Protein AF-A0A897NCE4-F1 (afdb_monomer)

Mean predicted aligned error: 15.02 Å

Nearest PDB structures (foldseek):
  3eco-assembly1_A  TM=6.404E-01  e=1.907E-02  Staphylococcus aureus subsp. aureus Mu50
  7oni-assembly1_C  TM=3.585E-01  e=4.749E-03  Homo sapiens
  1u6g-assembly1_A  TM=3.717E-01  e=2.699E-02  Homo sapiens
  7z8v-assembly1_C  TM=4.021E-01  e=4.545E-02  Homo sapiens
  3rtr-assembly3_C  TM=4.051E-01  e=8.112E-02  Homo sapiens

Organism: NCBI:txid2841257

InterPro domains:
  IPR036388 Winged helix-like DNA-binding domain superfamily [G3DSA:1.10.10.10] (18-75)
  IPR036390 Winged helix DNA-binding domain superfamily [SSF46785] (32-80)

Secondary structure (DSSP, 8-state):
---TTTTTGGG-TT---HHHHHHHHHS-S-TTSPBPHHHHHHHHT--HHHHHHHHHHHHHTTS-EEEEETTTEEEEEPPP---SS--S----HHHHHHHS--S--THHHHHHHHHHHHHHHHHHHSSEEEHHHIIIIITTT--TT-SSHHHHHHHHHHHHHTSTTEEPPPTT--EEEE---

Foldseek 3Di:
DPPPVVVVVPPPPPQDDLVQLVVLLVVDPPQVDWDWLVSSCVRVVDDSVNSVVSQVVCVVVVQWDKDDDPDPTITIHGDPPPPPPPDPDDPDLLRVLVVFDFDDDDPLSVLLSVLLNQLLVVCVVVQKDFLVRSLVPRCVVRVSPDPDSVVSCVRNVVVNCPDPQWDDDDPPDGIIGRNRD

pLDDT: mean 81.72, std 15.84, range [38.88, 96.56]

Solvent-accessible surface area (backbone atoms only — not comparable to full-atom values): 10815 Å² total; per-residue (Å²): 137,78,70,75,65,72,73,59,63,80,81,45,94,84,57,88,54,64,64,65,64,50,44,64,56,69,77,41,89,63,54,86,62,64,41,38,46,62,60,46,18,68,74,67,75,46,53,62,68,56,34,46,52,48,54,48,52,36,34,75,71,64,61,29,43,75,49,78,48,79,95,88,43,50,37,37,34,62,64,74,80,74,62,81,84,72,64,85,86,62,73,54,64,73,60,49,46,72,72,47,90,57,78,69,65,70,71,54,30,53,39,38,38,51,30,48,47,49,48,52,51,51,31,67,79,34,43,70,36,37,66,68,49,48,53,66,70,37,33,80,82,38,42,46,90,42,95,40,67,67,63,38,45,70,59,39,52,65,52,51,50,71,39,89,47,42,42,66,46,59,103,85,56,59,48,34,35,40,70,73,122

Structure (mmCIF, N/CA/C/O backbone):
data_AF-A0A897NCE4-F1
#
_entry.id   AF-A0A897NCE4-F1
#
loop_
_atom_site.group_PDB
_atom_site.id
_atom_site.type_symbol
_atom_site.label_atom_id
_atom_site.label_alt_id
_atom_site.label_comp_id
_atom_site.label_asym_id
_atom_site.label_entity_id
_atom_site.label_seq_id
_atom_site.pdbx_PDB_ins_code
_atom_site.Cartn_x
_atom_site.Cartn_y
_atom_site.Cartn_z
_atom_site.occupancy
_atom_site.B_iso_or_equiv
_atom_site.auth_seq_id
_atom_site.auth_comp_id
_atom_site.auth_asym_id
_atom_site.auth_atom_id
_atom_site.pdbx_PDB_model_num
ATOM 1 N N . MET A 1 1 ? 20.271 1.985 43.228 1.00 38.88 1 MET A N 1
ATOM 2 C CA . MET A 1 1 ? 19.495 2.648 42.165 1.00 38.88 1 MET A CA 1
ATOM 3 C C . MET A 1 1 ? 18.322 1.736 41.838 1.00 38.88 1 MET A C 1
ATOM 5 O O . MET A 1 1 ? 18.473 0.844 41.019 1.00 38.88 1 MET A O 1
ATOM 9 N N . ALA A 1 2 ? 17.225 1.840 42.590 1.00 39.62 2 ALA A N 1
ATOM 10 C CA . ALA A 1 2 ? 15.994 1.122 42.257 1.00 39.62 2 ALA A CA 1
ATOM 11 C C . ALA A 1 2 ? 15.336 1.833 41.061 1.00 39.62 2 ALA A C 1
ATOM 13 O O . ALA A 1 2 ? 15.444 3.063 40.993 1.00 39.62 2 ALA A O 1
ATOM 14 N N . PRO A 1 3 ? 14.720 1.108 40.112 1.00 49.00 3 PRO A N 1
ATOM 15 C CA . PRO A 1 3 ? 14.096 1.732 38.961 1.00 49.00 3 PRO A CA 1
ATOM 16 C C . PRO A 1 3 ? 12.963 2.644 39.431 1.00 49.00 3 PRO A C 1
ATOM 18 O O . PRO A 1 3 ? 12.132 2.277 40.256 1.00 49.00 3 PRO A O 1
ATOM 21 N N . GLU A 1 4 ? 12.932 3.845 38.869 1.00 44.31 4 GLU A N 1
ATOM 22 C CA . GLU A 1 4 ? 11.986 4.930 39.155 1.00 44.31 4 GLU A CA 1
ATOM 23 C C . GLU A 1 4 ? 10.506 4.547 38.927 1.00 44.31 4 GLU A C 1
ATOM 25 O O . GLU A 1 4 ? 9.605 5.294 39.302 1.00 44.31 4 GLU A O 1
ATOM 30 N N . ARG A 1 5 ? 10.252 3.351 38.372 1.00 49.22 5 ARG A N 1
ATOM 31 C CA . ARG A 1 5 ? 8.917 2.789 38.127 1.00 49.22 5 ARG A CA 1
ATOM 32 C C . ARG A 1 5 ? 8.152 2.513 39.427 1.00 49.22 5 ARG A C 1
ATOM 34 O O . ARG A 1 5 ? 6.998 2.906 39.540 1.00 49.22 5 ARG A O 1
ATOM 41 N N . GLU A 1 6 ? 8.833 2.003 40.452 1.00 44.66 6 GLU A N 1
ATOM 42 C CA . GLU A 1 6 ? 8.192 1.571 41.706 1.00 44.66 6 GLU A CA 1
ATOM 43 C C . GLU A 1 6 ? 7.736 2.755 42.590 1.00 44.66 6 GLU A C 1
ATOM 45 O O . GLU A 1 6 ? 6.905 2.615 43.486 1.00 44.66 6 GLU A O 1
ATOM 50 N N . ARG A 1 7 ? 8.242 3.970 42.323 1.00 43.19 7 ARG A N 1
ATOM 51 C CA . ARG A 1 7 ? 7.838 5.200 43.031 1.00 43.19 7 ARG A CA 1
ATOM 52 C C . ARG A 1 7 ? 6.608 5.887 42.440 1.00 43.19 7 ARG A C 1
ATOM 54 O O . ARG A 1 7 ? 5.999 6.699 43.135 1.00 43.19 7 ARG A O 1
ATOM 61 N N . LEU A 1 8 ? 6.230 5.562 41.204 1.00 46.34 8 LEU A N 1
ATOM 62 C CA . LEU A 1 8 ? 5.014 6.077 40.565 1.00 46.34 8 LEU A CA 1
ATOM 63 C C . LEU A 1 8 ? 3.782 5.206 40.883 1.00 46.34 8 LEU A C 1
ATOM 65 O O . LEU A 1 8 ? 2.668 5.721 40.908 1.00 46.34 8 LEU A O 1
ATOM 69 N N . GLU A 1 9 ? 3.979 3.933 41.242 1.00 44.16 9 GLU A N 1
ATOM 70 C CA . GLU A 1 9 ? 2.906 2.960 41.528 1.00 44.16 9 GLU A CA 1
ATOM 71 C C . GLU A 1 9 ? 2.101 3.241 42.815 1.00 44.16 9 GLU A C 1
ATOM 73 O O . GLU A 1 9 ? 0.986 2.749 42.987 1.00 44.16 9 GLU A O 1
ATOM 78 N N . ALA A 1 10 ? 2.612 4.066 43.735 1.00 41.53 10 ALA A N 1
ATOM 79 C CA . ALA A 1 10 ? 1.954 4.298 45.025 1.00 41.53 10 ALA A CA 1
ATOM 80 C C . ALA A 1 10 ? 0.835 5.366 45.000 1.00 41.53 10 ALA A C 1
ATOM 82 O O . ALA A 1 10 ? 0.092 5.483 45.974 1.00 41.53 10 ALA A O 1
ATOM 83 N N . THR A 1 11 ? 0.691 6.145 43.919 1.00 41.78 11 THR A N 1
ATOM 84 C CA . THR A 1 11 ? -0.293 7.251 43.803 1.00 41.78 11 THR A CA 1
ATOM 85 C C . THR A 1 11 ? -1.462 6.951 42.850 1.00 41.78 11 THR A C 1
ATOM 87 O O . THR A 1 11 ? -2.349 7.783 42.692 1.00 41.78 11 THR A O 1
ATOM 90 N N . ASP A 1 12 ? -1.537 5.751 42.268 1.00 48.97 12 ASP A N 1
ATOM 91 C CA . ASP A 1 12 ? -2.420 5.495 41.119 1.00 48.97 12 ASP A CA 1
ATOM 92 C C . ASP A 1 12 ? -3.447 4.365 41.315 1.00 48.97 12 ASP A C 1
ATOM 94 O O . ASP A 1 12 ? -4.011 3.854 40.360 1.00 48.97 12 ASP A O 1
ATOM 98 N N . ARG A 1 13 ? -3.801 3.988 42.552 1.00 48.94 13 ARG A N 1
ATOM 99 C CA . ARG A 1 13 ? -4.840 2.952 42.802 1.00 48.94 13 ARG A CA 1
ATOM 100 C C . ARG A 1 13 ? -6.278 3.360 42.413 1.00 48.94 13 ARG A C 1
ATOM 102 O O . ARG A 1 13 ? -7.232 2.721 42.844 1.00 48.94 13 ARG A O 1
ATOM 109 N N . GLY A 1 14 ? -6.459 4.435 41.644 1.00 56.41 14 GLY A N 1
ATOM 110 C CA . GLY A 1 14 ? -7.774 4.959 41.255 1.00 56.41 14 GLY A CA 1
ATOM 111 C C . GLY A 1 14 ? -7.884 5.510 39.832 1.00 56.41 14 GLY A C 1
ATOM 112 O O . GLY A 1 14 ? -8.987 5.870 39.419 1.00 56.41 14 GLY A O 1
ATOM 113 N N . ARG A 1 15 ? -6.795 5.586 39.060 1.00 74.00 15 ARG A N 1
ATOM 114 C CA . ARG A 1 15 ? -6.821 6.071 37.677 1.00 74.00 15 ARG A CA 1
ATOM 115 C C . ARG A 1 15 ? -6.165 5.018 36.801 1.00 74.00 15 ARG A C 1
ATOM 117 O O . ARG A 1 15 ? -4.964 4.972 36.696 1.00 74.00 15 ARG A O 1
ATOM 124 N N . ILE A 1 16 ? -6.975 4.214 36.128 1.00 84.31 16 ILE A N 1
ATOM 125 C CA . ILE A 1 16 ? -6.470 3.263 35.134 1.00 84.31 16 ILE A CA 1
ATOM 126 C C . ILE A 1 16 ? -5.682 4.037 34.058 1.00 84.31 16 ILE A C 1
ATOM 128 O O . ILE A 1 16 ? -6.271 4.921 33.405 1.00 84.31 16 ILE A O 1
ATOM 132 N N . PRO A 1 17 ? -4.375 3.771 33.884 1.00 88.81 17 PRO A N 1
ATOM 133 C CA . PRO A 1 17 ? -3.572 4.398 32.848 1.00 88.81 17 PRO A CA 1
ATOM 134 C C . PRO A 1 17 ? -3.964 3.859 31.465 1.00 88.81 17 PRO A C 1
ATOM 136 O O . PRO A 1 17 ? -4.582 2.807 31.318 1.00 88.81 17 PRO A O 1
ATOM 139 N N . LEU A 1 18 ? -3.623 4.609 30.414 1.00 91.31 18 LEU A N 1
ATOM 140 C CA . LEU A 1 18 ? -3.904 4.183 29.036 1.00 91.31 18 LEU A CA 1
ATOM 141 C C . LEU A 1 18 ? -3.104 2.942 28.636 1.00 91.31 18 LEU A C 1
ATOM 143 O O . LEU A 1 18 ? -3.591 2.153 27.833 1.00 91.31 18 LEU A O 1
ATOM 147 N N . SER A 1 19 ? -1.907 2.784 29.206 1.00 89.06 19 SER A N 1
ATOM 148 C CA . SER A 1 19 ? -1.039 1.629 28.985 1.00 89.06 19 SER A CA 1
ATOM 149 C C . SER A 1 19 ? -1.722 0.325 29.365 1.00 89.06 19 SER A C 1
ATOM 151 O O . SER A 1 19 ? -1.651 -0.613 28.590 1.00 89.06 19 SER A O 1
ATOM 153 N N . ASP A 1 20 ? -2.457 0.285 30.478 1.00 93.19 20 ASP A N 1
ATOM 154 C CA . ASP A 1 20 ? -3.142 -0.936 30.923 1.00 93.19 20 ASP A CA 1
ATOM 155 C C . ASP A 1 20 ? -4.239 -1.345 29.936 1.00 93.19 20 ASP A C 1
ATOM 157 O O . ASP A 1 20 ? -4.435 -2.522 29.659 1.00 93.19 20 ASP A O 1
ATOM 161 N N . VAL A 1 21 ? -4.937 -0.366 29.351 1.00 93.75 21 VAL A N 1
ATOM 162 C CA . VAL A 1 21 ? -5.939 -0.627 28.307 1.00 93.75 21 VAL A CA 1
ATOM 163 C C . VAL A 1 21 ? -5.275 -1.066 27.003 1.00 93.75 21 VAL A C 1
ATOM 165 O O . VAL A 1 21 ? -5.803 -1.944 26.325 1.00 93.75 21 VAL A O 1
ATOM 168 N N . LEU A 1 22 ? -4.140 -0.465 26.638 1.00 92.06 22 LEU A N 1
ATOM 169 C CA . LEU A 1 22 ? -3.390 -0.829 25.436 1.00 92.06 22 LEU A CA 1
ATOM 170 C C . LEU A 1 22 ? -2.802 -2.242 25.543 1.00 92.06 22 LEU A C 1
ATOM 172 O O . LEU A 1 22 ? -2.883 -3.008 24.587 1.00 92.06 22 LEU A O 1
ATOM 176 N N . GLU A 1 23 ? -2.307 -2.612 26.720 1.00 92.75 23 GLU A N 1
ATOM 177 C CA . GLU A 1 23 ? -1.701 -3.911 27.001 1.00 92.75 23 GLU A CA 1
ATOM 178 C C . GLU A 1 23 ? -2.678 -5.074 26.728 1.00 92.75 23 GLU A C 1
ATOM 180 O O . GLU A 1 23 ? -2.269 -6.119 26.222 1.00 92.75 23 GLU A O 1
ATOM 185 N N . VAL A 1 24 ? -3.990 -4.865 26.919 1.00 93.31 24 VAL A N 1
ATOM 186 C CA . VAL A 1 24 ? -5.039 -5.837 26.539 1.00 93.31 24 VAL A CA 1
ATOM 187 C C . VAL A 1 24 ? -5.019 -6.156 25.040 1.00 93.31 24 VAL A C 1
ATOM 189 O O . VAL A 1 24 ? -5.298 -7.286 24.639 1.00 93.31 24 VAL A O 1
ATOM 192 N N . PHE A 1 25 ? -4.701 -5.183 24.184 1.00 92.56 25 PHE A N 1
ATOM 193 C CA . PHE A 1 25 ? -4.565 -5.418 22.746 1.00 92.56 25 PHE A CA 1
ATOM 194 C C . PHE A 1 25 ? -3.242 -6.119 22.407 1.00 92.56 25 PHE A C 1
ATOM 196 O O . PHE A 1 25 ? -3.214 -6.938 21.490 1.00 92.56 25 PHE A O 1
ATOM 203 N N . GLU A 1 26 ? -2.164 -5.823 23.136 1.00 88.06 26 GLU A N 1
ATOM 204 C CA . GLU A 1 26 ? -0.809 -6.313 22.846 1.00 88.06 26 GLU A CA 1
ATOM 205 C C . GLU A 1 26 ? -0.554 -7.751 23.319 1.00 88.06 26 GLU A C 1
ATOM 207 O O . GLU A 1 26 ? 0.136 -8.510 22.626 1.00 88.06 26 GLU A O 1
ATOM 212 N N . GLN A 1 27 ? -1.123 -8.134 24.468 1.00 87.69 27 GLN A N 1
ATOM 213 C CA . GLN A 1 27 ? -0.969 -9.465 25.074 1.00 87.69 27 GLN A CA 1
ATOM 214 C C . GLN A 1 27 ? -1.798 -10.555 24.386 1.00 87.69 27 GLN A C 1
ATOM 216 O O . GLN A 1 27 ? -1.614 -11.741 24.655 1.00 87.69 27 GLN A O 1
ATOM 221 N N . ARG A 1 28 ? -2.711 -10.173 23.492 1.00 85.31 28 ARG A N 1
ATOM 222 C CA . ARG A 1 28 ? -3.572 -11.110 22.772 1.00 85.31 28 ARG A CA 1
ATOM 223 C C . ARG A 1 28 ? -2.867 -11.727 21.568 1.00 85.31 28 ARG A C 1
ATOM 225 O O . ARG A 1 28 ? -2.233 -11.034 20.774 1.00 85.31 28 ARG A O 1
ATOM 232 N N . GLU A 1 29 ? -3.059 -13.032 21.388 1.00 81.12 29 GLU A N 1
ATOM 233 C CA . GLU A 1 29 ? -2.603 -13.762 20.197 1.00 81.12 29 GLU A CA 1
ATOM 234 C C . GLU A 1 29 ? -3.433 -13.389 18.954 1.00 81.12 29 GLU A C 1
ATOM 236 O O . GLU A 1 29 ? -2.922 -13.333 17.838 1.00 81.12 29 GLU A O 1
ATOM 241 N N . ASP A 1 30 ? -4.710 -13.046 19.134 1.00 83.75 30 ASP A N 1
ATOM 242 C CA . ASP A 1 30 ? -5.654 -12.693 18.072 1.00 83.75 30 ASP A CA 1
ATOM 243 C C . ASP A 1 30 ? -5.698 -11.177 17.793 1.00 83.75 30 ASP A C 1
ATOM 245 O O . ASP A 1 30 ? -6.763 -10.554 17.766 1.00 83.75 30 ASP A O 1
ATOM 249 N N . ARG A 1 31 ? -4.528 -10.574 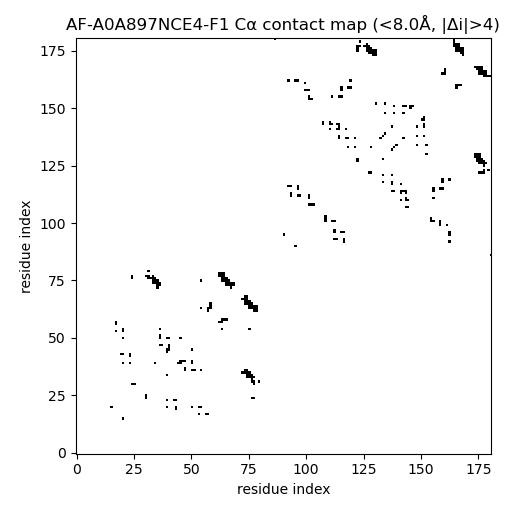17.542 1.00 77.69 31 ARG A N 1
ATOM 250 C CA . ARG A 1 31 ? -4.335 -9.115 17.366 1.00 77.69 31 ARG A CA 1
ATOM 251 C C . ARG A 1 31 ? -5.263 -8.458 16.338 1.00 77.69 31 ARG A C 1
ATOM 253 O O . ARG A 1 31 ? -5.631 -7.298 16.494 1.00 77.69 31 ARG A O 1
ATOM 260 N N . ALA A 1 32 ? -5.680 -9.199 15.311 1.00 80.75 32 ALA A N 1
ATOM 261 C CA . ALA A 1 32 ? -6.581 -8.705 14.269 1.00 80.75 32 ALA A CA 1
ATOM 262 C C . ALA A 1 32 ? -8.058 -8.619 14.703 1.00 80.75 32 ALA A C 1
ATOM 264 O O . ALA A 1 32 ? -8.864 -7.970 14.032 1.00 80.75 32 ALA A O 1
ATOM 265 N N . ARG A 1 33 ? -8.456 -9.270 15.806 1.00 88.31 33 ARG A N 1
ATOM 266 C CA . ARG A 1 33 ? -9.847 -9.223 16.268 1.00 88.31 33 ARG A CA 1
ATOM 267 C C . ARG A 1 33 ? -10.106 -7.904 17.010 1.00 88.31 33 ARG A C 1
ATOM 269 O O . ARG A 1 33 ? -9.450 -7.638 18.025 1.00 88.31 33 ARG A O 1
ATOM 276 N N . PRO A 1 34 ? -11.105 -7.120 16.566 1.00 93.12 34 PRO A N 1
ATOM 277 C CA . PRO A 1 34 ? -11.450 -5.862 17.202 1.00 93.12 34 PRO A CA 1
ATOM 278 C C . PRO A 1 34 ? -12.173 -6.106 18.536 1.00 93.12 34 PRO A C 1
ATOM 280 O O . PRO A 1 34 ? -12.959 -7.048 18.665 1.00 93.12 34 PRO A O 1
ATOM 283 N N . LEU A 1 35 ? -11.925 -5.237 19.513 1.00 94.94 35 LEU A N 1
ATOM 284 C CA . LEU A 1 35 ? -12.491 -5.298 20.859 1.00 94.94 35 LEU A CA 1
ATOM 285 C C . LEU A 1 35 ? -13.620 -4.294 21.051 1.00 94.94 35 LEU A C 1
ATOM 287 O O . LEU A 1 35 ? -13.700 -3.264 20.386 1.00 94.94 35 LEU A O 1
ATOM 291 N N . THR A 1 36 ? -14.497 -4.586 21.994 1.00 95.12 36 THR A N 1
ATOM 292 C CA . THR A 1 36 ? -15.559 -3.714 22.482 1.00 95.12 36 THR A CA 1
ATOM 293 C C . THR A 1 36 ? -15.187 -3.119 23.838 1.00 95.12 36 THR A C 1
ATOM 295 O O . THR A 1 36 ? -14.215 -3.514 24.474 1.00 95.12 36 THR A O 1
ATOM 298 N N . ALA A 1 37 ? -15.994 -2.169 24.314 1.00 93.88 37 ALA A N 1
ATOM 299 C CA . ALA A 1 37 ? -15.825 -1.645 25.664 1.00 93.88 37 ALA A CA 1
ATOM 300 C C . ALA A 1 37 ? -16.037 -2.725 26.743 1.00 93.88 37 ALA A C 1
ATOM 302 O O . ALA A 1 37 ? -15.412 -2.622 27.790 1.00 93.88 37 ALA A O 1
ATOM 303 N N . ASP A 1 38 ? -16.880 -3.737 26.498 1.00 93.56 38 ASP A N 1
ATOM 304 C CA . ASP A 1 38 ? -17.083 -4.847 27.441 1.00 93.56 38 ASP A CA 1
ATOM 305 C C . ASP A 1 38 ? -15.819 -5.699 27.584 1.00 93.56 38 ASP A C 1
ATOM 307 O O . ASP A 1 38 ? -15.427 -5.994 28.707 1.00 93.56 38 ASP A O 1
ATOM 311 N N . ASP A 1 39 ? -15.138 -6.000 26.472 1.00 94.19 39 ASP A N 1
ATOM 312 C CA . ASP A 1 39 ? -13.884 -6.767 26.502 1.00 94.19 39 ASP A CA 1
ATOM 313 C C . ASP A 1 39 ? -12.821 -6.060 27.371 1.00 94.19 39 ASP A C 1
ATOM 315 O O . ASP A 1 39 ? -12.100 -6.695 28.134 1.00 94.19 39 ASP A O 1
ATOM 319 N N . ILE A 1 40 ? -12.765 -4.722 27.316 1.00 94.81 40 ILE A N 1
ATOM 320 C CA . ILE A 1 40 ? -11.853 -3.920 28.151 1.00 94.81 40 ILE A CA 1
ATOM 321 C C . ILE A 1 40 ? -12.299 -3.862 29.612 1.00 94.81 40 ILE A C 1
ATOM 323 O O . ILE A 1 40 ? -11.461 -3.863 30.512 1.00 94.81 40 ILE A O 1
ATOM 327 N N . MET A 1 41 ? -13.606 -3.782 29.869 1.00 94.12 41 MET A N 1
ATOM 328 C CA . MET A 1 41 ? -14.125 -3.812 31.237 1.00 94.12 41 MET A CA 1
ATOM 329 C C . MET A 1 41 ? -13.756 -5.115 31.937 1.00 94.12 41 MET A C 1
ATOM 331 O O . MET A 1 41 ? -13.352 -5.067 33.092 1.00 94.12 41 MET A O 1
ATOM 335 N N . GLU A 1 42 ? -13.901 -6.243 31.240 1.00 92.31 42 GLU A N 1
ATOM 336 C CA . GLU A 1 42 ? -13.586 -7.570 31.767 1.00 92.31 42 GLU A CA 1
ATOM 337 C C . GLU A 1 42 ? -12.084 -7.729 32.022 1.00 92.31 42 GLU A C 1
ATOM 339 O O . GLU A 1 42 ? -11.693 -8.228 33.073 1.00 92.31 42 GLU A O 1
ATOM 344 N N . ALA A 1 43 ? -11.241 -7.248 31.104 1.00 91.56 43 ALA A N 1
ATOM 345 C CA . ALA A 1 43 ? -9.792 -7.391 31.218 1.00 91.56 43 ALA A CA 1
ATOM 346 C C . ALA A 1 43 ? -9.152 -6.470 32.274 1.00 91.56 43 ALA A C 1
ATOM 348 O O . ALA A 1 43 ? -8.228 -6.886 32.967 1.00 91.56 43 ALA A O 1
ATOM 349 N N . VAL A 1 44 ? -9.626 -5.225 32.399 1.00 91.31 44 VAL A N 1
ATOM 350 C CA . VAL A 1 44 ? -9.009 -4.184 33.255 1.00 91.31 44 VAL A CA 1
ATOM 351 C C . VAL A 1 44 ? -9.815 -3.935 34.543 1.00 91.31 44 VAL A C 1
ATOM 353 O O . VAL A 1 44 ? -9.504 -3.027 35.308 1.00 91.31 44 VAL A O 1
ATOM 356 N N . ASP A 1 45 ? -10.880 -4.710 34.776 1.00 89.88 45 ASP A N 1
ATOM 357 C CA . ASP A 1 45 ? -11.828 -4.574 35.896 1.00 89.88 45 ASP A CA 1
ATOM 358 C C . ASP A 1 45 ? -12.292 -3.122 36.115 1.00 89.88 45 ASP A C 1
ATOM 360 O O . ASP A 1 45 ? -12.121 -2.502 37.168 1.00 89.88 45 ASP A O 1
ATOM 364 N N . CYS A 1 46 ? -12.848 -2.523 35.057 1.00 90.69 46 CYS A N 1
ATOM 365 C CA . CYS A 1 46 ? -13.198 -1.107 35.056 1.00 90.69 46 CYS A CA 1
ATOM 366 C C . CYS A 1 46 ? -14.640 -0.817 34.649 1.00 90.69 46 CYS A C 1
ATOM 368 O O . CYS A 1 46 ? -15.340 -1.625 34.042 1.00 90.69 46 CYS A O 1
ATOM 370 N N . SER A 1 47 ? -15.111 0.393 34.970 1.00 90.88 47 SER A N 1
ATOM 371 C CA . SER A 1 47 ? -16.447 0.812 34.546 1.00 90.88 47 SER A CA 1
ATOM 372 C C . SER A 1 47 ? -16.511 1.000 33.028 1.00 90.88 47 SER A C 1
ATOM 374 O O . SER A 1 47 ? -15.573 1.505 32.408 1.00 90.88 47 SER A O 1
ATOM 376 N N . ARG A 1 48 ? -17.683 0.742 32.438 1.00 90.69 48 ARG A N 1
ATOM 377 C CA . ARG A 1 48 ? -17.948 0.984 31.009 1.00 90.69 48 ARG A CA 1
ATOM 378 C C . ARG A 1 48 ? -17.589 2.395 30.553 1.00 90.69 48 ARG A C 1
ATOM 380 O O . ARG A 1 48 ? -17.068 2.592 29.458 1.00 90.69 48 ARG A O 1
ATOM 387 N N . ARG A 1 49 ? -17.893 3.396 31.386 1.00 90.31 49 ARG A N 1
ATOM 388 C CA . ARG A 1 49 ? -17.597 4.803 31.091 1.00 90.31 49 ARG A CA 1
ATOM 389 C C . ARG A 1 49 ? -16.090 5.054 31.094 1.00 90.31 49 ARG A C 1
ATOM 391 O O . ARG A 1 49 ? -15.612 5.781 30.230 1.00 90.31 49 ARG A O 1
ATOM 398 N N . THR A 1 50 ? -15.357 4.436 32.019 1.00 91.75 50 THR A N 1
ATOM 399 C CA . THR A 1 50 ? -13.892 4.506 32.071 1.00 91.75 50 THR A CA 1
ATOM 400 C C . THR A 1 50 ? -13.273 3.857 30.836 1.00 91.75 50 THR A C 1
ATOM 402 O O . THR A 1 50 ? -12.503 4.525 30.152 1.00 91.75 50 THR A O 1
ATOM 405 N N . ALA A 1 51 ? -13.684 2.631 30.491 1.00 93.19 51 ALA A N 1
ATOM 406 C CA . ALA A 1 51 ? -13.232 1.930 29.287 1.00 93.19 51 ALA A CA 1
ATOM 407 C C . ALA A 1 51 ? -13.457 2.774 28.024 1.00 93.19 51 ALA A C 1
ATOM 409 O O . ALA A 1 51 ? -12.527 3.018 27.264 1.00 93.19 51 ALA A O 1
ATOM 410 N N . HIS A 1 52 ? -14.670 3.305 27.834 1.00 93.50 52 HIS A N 1
ATOM 411 C CA . HIS A 1 52 ? -14.977 4.170 26.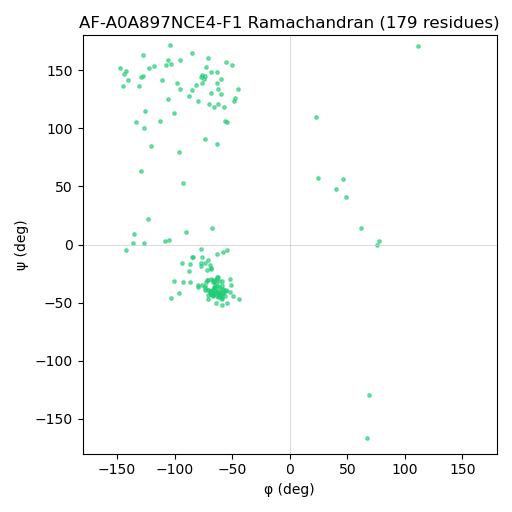693 1.00 93.50 52 HIS A CA 1
ATOM 412 C C . HIS A 1 52 ? -14.103 5.421 26.631 1.00 93.50 52 HIS A C 1
ATOM 414 O O . HIS A 1 52 ? -13.637 5.775 25.550 1.00 93.50 52 HIS A O 1
ATOM 420 N N . ASN A 1 53 ? -13.912 6.107 27.760 1.00 93.19 53 ASN A N 1
ATOM 421 C CA . ASN A 1 53 ? -13.092 7.313 27.799 1.00 93.19 53 ASN A CA 1
ATOM 422 C C . ASN A 1 53 ? -11.647 6.993 27.406 1.00 93.19 53 ASN A C 1
ATOM 424 O O . ASN A 1 53 ? -11.086 7.696 26.575 1.00 93.19 53 ASN A O 1
ATOM 428 N N . LYS A 1 54 ? -11.082 5.905 27.939 1.00 94.12 54 LYS A N 1
ATOM 429 C CA . LYS A 1 54 ? -9.703 5.487 27.660 1.00 94.12 54 LYS A CA 1
ATOM 430 C C . LYS A 1 54 ? -9.509 5.006 26.226 1.00 94.12 54 LYS A C 1
ATOM 432 O O . LYS A 1 54 ? -8.554 5.404 25.572 1.00 94.12 54 LYS A O 1
ATOM 437 N N . LEU A 1 55 ? -10.455 4.234 25.700 1.00 96.00 55 LEU A N 1
ATOM 438 C CA . LEU A 1 55 ? -10.454 3.815 24.301 1.00 96.00 55 LEU A CA 1
ATOM 439 C C . LEU A 1 55 ? -10.562 5.002 23.337 1.00 96.00 55 LEU A C 1
ATOM 441 O O . LEU A 1 55 ? -9.900 5.007 22.307 1.00 96.00 55 LEU A O 1
ATOM 445 N N . ASN A 1 56 ? -11.385 6.008 23.649 1.00 94.69 56 ASN A N 1
ATOM 446 C CA . ASN A 1 56 ? -11.454 7.221 22.831 1.00 94.69 56 ASN A CA 1
ATOM 447 C C . ASN A 1 56 ? -10.160 8.038 22.927 1.00 94.69 56 ASN A C 1
ATOM 449 O O . ASN A 1 56 ? -9.685 8.495 21.899 1.00 94.69 56 ASN A O 1
ATOM 453 N N . GLU A 1 57 ? -9.562 8.155 24.114 1.00 94.94 57 GLU A N 1
ATOM 454 C CA . GLU A 1 57 ? -8.283 8.850 24.311 1.00 94.94 57 GLU A CA 1
ATOM 455 C C . GLU A 1 57 ? -7.156 8.188 23.485 1.00 94.94 57 GLU A C 1
ATOM 457 O O . GLU A 1 57 ? -6.390 8.877 22.816 1.00 94.94 57 GLU A O 1
ATOM 462 N N . LEU A 1 58 ? -7.113 6.850 23.425 1.00 94.88 58 LEU A N 1
ATOM 463 C CA . LEU A 1 58 ? -6.198 6.103 22.545 1.00 94.88 58 LEU A CA 1
ATOM 464 C C . LEU A 1 58 ? -6.490 6.309 21.048 1.00 94.88 58 LEU A C 1
ATOM 466 O O . LEU A 1 58 ? -5.567 6.303 20.236 1.00 94.88 58 LEU A O 1
ATOM 470 N N . VAL A 1 59 ? -7.755 6.505 20.665 1.00 95.56 59 VAL A N 1
ATOM 471 C CA . VAL A 1 59 ? -8.123 6.864 19.283 1.00 95.56 59 VAL A CA 1
ATOM 472 C C . VAL A 1 59 ? -7.671 8.283 18.946 1.00 95.56 59 VAL A C 1
ATOM 474 O O . VAL A 1 59 ? -7.157 8.516 17.856 1.00 95.56 59 VAL A O 1
ATOM 477 N N . GLU A 1 60 ? -7.832 9.230 19.869 1.00 93.56 60 GLU A N 1
ATOM 478 C CA . GLU A 1 60 ? -7.380 10.615 19.703 1.00 93.56 60 GLU A CA 1
ATOM 479 C C . GLU A 1 60 ? -5.852 10.706 19.579 1.00 93.56 60 GLU A C 1
ATOM 481 O O . GLU A 1 60 ? -5.351 11.527 18.816 1.00 93.56 60 GLU A O 1
ATOM 486 N N . GLN A 1 61 ? -5.116 9.821 20.259 1.00 93.00 61 GLN A N 1
ATOM 487 C CA . GLN A 1 61 ? -3.661 9.677 20.117 1.00 93.00 61 GLN A CA 1
ATOM 488 C C . GLN A 1 61 ? -3.232 8.927 18.843 1.00 93.00 61 GLN A C 1
ATOM 490 O O . GLN A 1 61 ? -2.039 8.801 18.587 1.00 93.00 61 GLN A O 1
ATOM 495 N N . GLY A 1 62 ? -4.177 8.416 18.047 1.00 91.44 62 GLY A N 1
ATOM 496 C CA . GLY A 1 62 ? -3.897 7.664 16.821 1.00 91.44 62 GLY A CA 1
ATOM 497 C C . GLY A 1 62 ? -3.446 6.216 17.038 1.00 91.44 62 GLY A C 1
ATOM 498 O O . GLY A 1 62 ? -3.188 5.519 16.062 1.00 91.44 62 GLY A O 1
ATOM 499 N N . VAL A 1 63 ? -3.398 5.744 18.287 1.00 92.56 63 VAL A N 1
ATOM 500 C CA . VAL A 1 63 ? -2.968 4.381 18.646 1.00 92.56 63 VAL A CA 1
ATOM 501 C C . VAL A 1 63 ? -4.031 3.345 18.280 1.00 92.56 63 VAL A C 1
ATOM 503 O O . VAL A 1 63 ? -3.712 2.236 17.867 1.00 92.56 63 VAL A O 1
ATOM 506 N N . LEU A 1 64 ? -5.310 3.699 18.416 1.00 94.62 64 LEU A N 1
ATOM 507 C CA . LEU A 1 64 ? -6.433 2.840 18.044 1.00 94.62 64 LEU A CA 1
ATOM 508 C C . LEU A 1 64 ? -7.268 3.475 16.932 1.00 94.62 64 LEU A C 1
ATOM 510 O O . LEU A 1 64 ? -7.395 4.693 16.813 1.00 94.62 64 LEU A O 1
ATOM 514 N N . ARG A 1 65 ? -7.939 2.636 16.150 1.00 93.50 65 ARG A N 1
ATOM 515 C CA . ARG A 1 65 ? -9.053 3.035 15.284 1.00 93.50 65 ARG A CA 1
ATOM 516 C C . ARG A 1 65 ? -10.362 2.550 15.886 1.00 93.50 65 ARG A C 1
ATOM 518 O O . ARG A 1 65 ? -10.387 1.641 16.712 1.00 93.50 65 ARG A O 1
ATOM 525 N N . THR A 1 66 ? -11.471 3.170 15.487 1.00 96.19 66 THR A N 1
ATOM 526 C CA . THR A 1 66 ? -12.796 2.791 15.982 1.00 96.19 66 THR A CA 1
ATOM 527 C C . THR A 1 66 ? -13.873 2.860 14.908 1.00 96.19 66 THR A C 1
ATOM 529 O O . THR A 1 66 ? -13.819 3.690 14.002 1.00 96.19 66 THR A O 1
ATOM 532 N N . ARG A 1 67 ? -14.888 1.995 15.015 1.00 95.94 67 ARG A N 1
ATOM 533 C CA . ARG A 1 67 ? -16.051 1.958 14.119 1.00 95.94 67 ARG A CA 1
ATOM 534 C C . ARG A 1 67 ? -17.306 1.574 14.880 1.00 95.94 67 ARG A C 1
ATOM 536 O O . ARG A 1 67 ? -17.318 0.637 15.677 1.00 95.94 67 ARG A O 1
ATOM 543 N N . LYS A 1 68 ? -18.396 2.290 14.605 1.00 95.00 68 LYS A N 1
ATOM 544 C CA . LYS A 1 68 ? -19.730 1.941 15.103 1.00 95.00 68 LYS A CA 1
ATOM 545 C C . LYS A 1 68 ? -20.210 0.656 14.422 1.00 95.00 68 LYS A C 1
ATOM 547 O O . LYS A 1 68 ? -20.183 0.568 13.200 1.00 95.00 68 LYS A O 1
ATOM 552 N N . VAL A 1 69 ? -20.686 -0.304 15.207 1.00 91.81 69 VAL A N 1
ATOM 553 C CA . VAL A 1 69 ? -21.262 -1.562 14.721 1.00 91.81 69 VAL A CA 1
ATOM 554 C C . VAL A 1 69 ? -22.661 -1.731 15.313 1.00 91.81 69 VAL A C 1
ATOM 556 O O . VAL A 1 69 ? -22.848 -1.809 16.523 1.00 91.81 69 VAL A O 1
ATOM 559 N N . GLY A 1 70 ? -23.682 -1.713 14.459 1.00 87.06 70 GLY A N 1
ATOM 560 C CA . GLY A 1 70 ? -25.080 -1.774 14.894 1.00 87.06 70 GLY A CA 1
ATOM 561 C C . GLY A 1 70 ? -25.566 -0.540 15.673 1.00 87.06 70 GLY A C 1
ATOM 562 O O . GLY A 1 70 ? -24.959 0.535 15.669 1.00 87.06 70 GLY A O 1
ATOM 563 N N . SER A 1 71 ? -26.725 -0.677 16.324 1.00 82.19 71 SER A N 1
ATOM 564 C CA . SER A 1 71 ? -27.471 0.459 16.886 1.00 82.19 71 SER A CA 1
ATOM 565 C C . SER A 1 71 ? -26.822 1.081 18.127 1.00 82.19 71 SER A C 1
ATOM 567 O O . SER A 1 71 ? -26.972 2.284 18.342 1.00 82.19 71 SER A O 1
ATOM 569 N N . ARG A 1 72 ? -26.102 0.291 18.938 1.00 80.62 72 ARG A N 1
ATOM 570 C CA . ARG A 1 72 ? -25.499 0.736 20.212 1.00 80.62 72 ARG A CA 1
ATOM 571 C C . ARG A 1 72 ? -24.066 0.262 20.456 1.00 80.62 72 ARG A C 1
ATOM 573 O O . ARG A 1 72 ? -23.509 0.610 21.492 1.00 80.62 72 ARG A O 1
ATOM 580 N N . SER A 1 73 ? -23.463 -0.477 19.531 1.00 89.06 73 SER A N 1
ATOM 581 C CA . SER A 1 73 ? -22.133 -1.044 19.744 1.00 89.06 73 SER A CA 1
ATOM 582 C C . SER A 1 73 ? -21.078 -0.316 18.916 1.00 89.06 73 SER A C 1
ATOM 584 O O . SER A 1 73 ? -21.352 0.344 17.908 1.00 89.06 73 SER A O 1
ATOM 586 N N . ARG A 1 74 ? -19.843 -0.377 19.395 1.00 95.31 74 ARG A N 1
ATOM 587 C CA . ARG A 1 74 ? -18.658 0.186 18.758 1.00 95.31 74 ARG A CA 1
ATOM 588 C C . ARG A 1 74 ? -17.513 -0.768 19.038 1.00 95.31 74 ARG A C 1
ATOM 590 O O . ARG A 1 74 ? -17.507 -1.418 20.082 1.00 95.31 74 ARG A O 1
ATOM 597 N N . VAL A 1 75 ? -16.606 -0.863 18.084 1.00 96.56 75 VAL A N 1
ATOM 598 C CA . VAL A 1 75 ? -15.404 -1.674 18.206 1.00 96.56 75 VAL A CA 1
ATOM 599 C C . VAL A 1 75 ? -14.167 -0.814 18.009 1.00 96.56 75 VAL A C 1
ATOM 601 O O . VAL A 1 75 ? -14.224 0.207 17.316 1.00 96.56 75 VAL A O 1
ATOM 604 N N . TRP A 1 76 ? -13.072 -1.232 18.624 1.00 96.38 76 TRP A N 1
ATOM 605 C CA . TRP A 1 76 ? -11.755 -0.623 18.571 1.00 96.38 76 TRP A CA 1
ATOM 606 C C . TRP A 1 76 ? -10.732 -1.678 18.185 1.00 96.38 76 TRP A C 1
ATOM 608 O O . TRP A 1 76 ? -10.862 -2.842 18.555 1.00 96.38 76 TRP A O 1
ATOM 618 N N . TRP A 1 77 ? -9.728 -1.278 17.427 1.00 94.88 77 TRP A N 1
ATOM 619 C CA . TRP A 1 77 ? -8.630 -2.152 17.040 1.00 94.88 77 TRP A CA 1
ATOM 620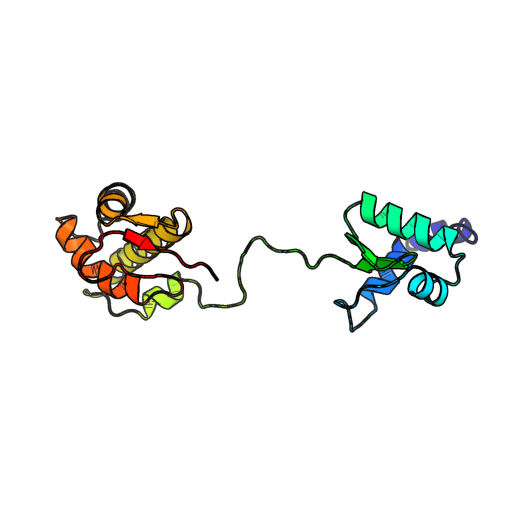 C C . TRP A 1 77 ? -7.356 -1.335 16.910 1.00 94.88 77 TRP A C 1
ATOM 622 O O . TRP A 1 77 ? -7.411 -0.140 16.602 1.00 94.88 77 TRP A O 1
ATOM 632 N N . VAL A 1 78 ? -6.223 -1.991 17.140 1.00 92.19 78 VAL A N 1
ATOM 633 C CA . VAL A 1 78 ? -4.922 -1.448 16.755 1.00 92.19 78 VAL A CA 1
ATOM 634 C C . VAL A 1 78 ? -4.879 -1.508 15.227 1.00 92.19 78 VAL A C 1
ATOM 636 O O . VAL A 1 78 ? -5.104 -2.589 14.672 1.00 92.19 78 VAL A O 1
ATOM 639 N N . PRO A 1 79 ? -4.705 -0.377 14.521 1.00 87.44 79 PRO A N 1
ATOM 640 C CA . PRO A 1 79 ? -4.490 -0.431 13.089 1.00 87.44 79 PRO A CA 1
ATOM 641 C C . PRO A 1 79 ? -3.231 -1.257 12.845 1.00 87.44 79 PRO A C 1
ATOM 643 O O . PRO A 1 79 ? -2.196 -1.020 13.461 1.00 87.44 79 PRO A O 1
ATOM 646 N N . ILE A 1 80 ? -3.329 -2.235 11.953 1.00 80.19 80 ILE A N 1
ATOM 647 C CA . ILE A 1 80 ? -2.127 -2.774 11.333 1.00 80.19 80 ILE A CA 1
ATOM 648 C C . ILE A 1 80 ? -1.552 -1.579 10.580 1.00 80.19 80 ILE A C 1
ATOM 650 O O . ILE A 1 80 ? -2.289 -0.967 9.805 1.00 80.19 80 ILE A O 1
ATOM 654 N N . GLU A 1 81 ? -0.323 -1.170 10.897 1.00 66.94 81 GLU A N 1
ATOM 655 C CA . GLU A 1 81 ? 0.341 -0.124 10.130 1.00 66.94 81 GLU A CA 1
ATOM 656 C C . GLU A 1 81 ? 0.347 -0.597 8.679 1.00 66.94 81 GLU A C 1
ATOM 658 O O . GLU A 1 81 ? 1.045 -1.548 8.326 1.00 66.94 81 GLU A O 1
ATOM 663 N N . GLU A 1 82 ? -0.503 0.021 7.859 1.00 47.78 82 GLU A N 1
ATOM 664 C CA . GLU A 1 82 ? -0.346 0.015 6.418 1.00 47.78 82 GLU A CA 1
ATOM 665 C C . GLU A 1 82 ? 0.981 0.737 6.199 1.00 47.78 82 GLU A C 1
ATOM 667 O O . GLU A 1 82 ? 1.028 1.961 6.067 1.00 47.78 82 GLU A O 1
ATOM 672 N N . GLN A 1 83 ? 2.088 -0.012 6.248 1.00 43.62 83 GLN A N 1
ATOM 673 C CA . GLN A 1 83 ? 3.258 0.394 5.4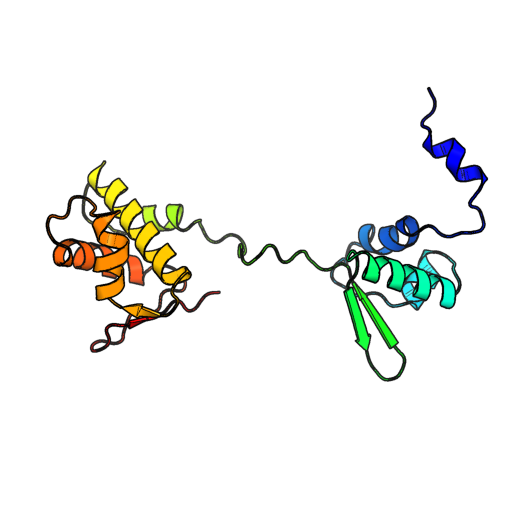89 1.00 43.62 83 GLN A CA 1
ATOM 674 C C . GLN A 1 83 ? 2.708 0.706 4.096 1.00 43.62 83 GLN A C 1
ATOM 676 O O . GLN A 1 83 ? 1.966 -0.130 3.571 1.00 43.62 83 GLN A O 1
ATOM 681 N N . PRO A 1 84 ? 2.919 1.924 3.574 1.00 43.28 84 PRO A N 1
ATOM 682 C CA . PRO A 1 84 ? 2.391 2.298 2.275 1.00 43.28 84 PRO A CA 1
ATOM 683 C C . PRO A 1 84 ? 2.884 1.260 1.281 1.00 43.28 84 PRO A C 1
ATOM 685 O O . PRO A 1 84 ? 4.072 1.252 1.008 1.00 43.28 84 PRO A O 1
ATOM 688 N N . ASP A 1 85 ? 1.991 0.371 0.850 1.00 44.09 85 ASP A N 1
ATOM 689 C CA . ASP A 1 85 ? 2.173 -0.598 -0.228 1.00 44.09 85 ASP A CA 1
ATOM 690 C C . ASP A 1 85 ? 3.639 -0.997 -0.510 1.00 44.09 85 ASP A C 1
ATOM 692 O O . ASP A 1 85 ? 4.169 -0.828 -1.605 1.00 44.09 85 ASP A O 1
ATOM 696 N N . ASP A 1 86 ? 4.322 -1.514 0.510 1.00 45.69 86 ASP A N 1
ATOM 697 C CA . ASP A 1 86 ? 5.423 -2.451 0.317 1.00 45.69 86 ASP A CA 1
ATOM 698 C C . ASP A 1 86 ? 4.755 -3.819 0.487 1.00 45.69 86 ASP A C 1
ATOM 700 O O . ASP A 1 86 ? 4.691 -4.382 1.583 1.00 45.69 86 ASP A O 1
ATOM 704 N N . GLY A 1 87 ? 4.078 -4.273 -0.574 1.00 43.06 87 GLY A N 1
ATOM 705 C CA . GLY A 1 87 ? 3.372 -5.552 -0.607 1.00 43.06 87 GLY A CA 1
ATOM 706 C C . GLY A 1 87 ? 4.257 -6.720 -0.137 1.00 43.06 87 GLY A C 1
ATOM 707 O O . GLY A 1 87 ? 5.487 -6.652 -0.215 1.00 43.06 87 GLY A O 1
ATOM 708 N N . PRO A 1 88 ? 3.662 -7.813 0.375 1.00 46.62 88 PRO A N 1
ATOM 709 C CA . PRO A 1 88 ? 4.416 -8.900 0.981 1.00 46.62 88 PRO A CA 1
ATOM 710 C C . PRO A 1 88 ? 5.280 -9.605 -0.070 1.00 46.62 88 PRO A C 1
ATOM 712 O O . PRO A 1 88 ? 4.752 -10.183 -1.013 1.00 46.62 88 PRO A O 1
ATOM 715 N N . GLU A 1 89 ? 6.600 -9.574 0.127 1.00 50.84 89 GLU A N 1
ATOM 716 C CA . GLU A 1 89 ? 7.579 -10.584 -0.310 1.00 50.84 89 GLU A CA 1
ATOM 717 C C . GLU A 1 89 ? 7.358 -11.195 -1.710 1.00 50.84 89 GLU A C 1
ATOM 719 O O . GLU A 1 89 ? 7.447 -12.408 -1.910 1.00 50.84 89 GLU A O 1
ATOM 724 N N . GLY A 1 90 ? 7.125 -10.346 -2.710 1.00 49.78 90 GLY A N 1
ATOM 725 C CA . GLY A 1 90 ? 7.573 -10.642 -4.066 1.00 49.78 90 GLY A CA 1
ATOM 726 C C . GLY A 1 90 ? 9.080 -10.377 -4.148 1.00 49.78 90 GLY A C 1
ATOM 727 O O . GLY A 1 90 ? 9.552 -9.444 -3.490 1.00 49.78 90 GLY A O 1
ATOM 728 N N . PRO A 1 91 ? 9.867 -11.157 -4.912 1.00 53.66 91 PRO A N 1
ATOM 729 C CA . PRO A 1 91 ? 11.252 -10.792 -5.194 1.00 53.66 91 PRO A CA 1
ATOM 730 C C . PRO A 1 91 ? 11.294 -9.327 -5.636 1.00 53.66 91 PRO A C 1
ATOM 732 O O . PRO A 1 91 ? 10.550 -8.917 -6.534 1.00 53.66 91 PRO A O 1
ATOM 735 N N . ARG A 1 92 ? 12.128 -8.530 -4.950 1.00 69.19 92 ARG A N 1
ATOM 736 C CA . ARG A 1 92 ? 12.386 -7.126 -5.293 1.00 69.19 92 ARG A CA 1
ATOM 737 C C . ARG A 1 92 ? 12.593 -7.081 -6.801 1.00 69.19 92 ARG A C 1
ATOM 739 O O . ARG A 1 92 ? 13.291 -7.941 -7.319 1.00 69.19 92 ARG A O 1
ATOM 746 N N . ILE A 1 93 ? 11.984 -6.145 -7.520 1.00 75.88 93 ILE A N 1
ATOM 747 C CA . ILE A 1 93 ? 12.007 -6.153 -8.998 1.00 75.88 93 ILE A CA 1
ATOM 748 C C . ILE A 1 93 ? 13.427 -6.303 -9.552 1.00 75.88 93 ILE A C 1
ATOM 750 O O . ILE A 1 93 ? 13.631 -7.003 -10.532 1.00 75.88 93 ILE A O 1
ATOM 754 N N . GLU A 1 94 ? 14.410 -5.724 -8.863 1.00 75.88 94 GLU A N 1
ATOM 755 C CA . GLU A 1 94 ? 15.840 -5.925 -9.107 1.00 75.88 94 GLU A CA 1
ATOM 756 C C . GLU A 1 94 ? 16.238 -7.414 -9.207 1.00 75.88 94 GLU A C 1
ATOM 758 O O . GLU A 1 94 ? 16.945 -7.793 -10.132 1.00 75.88 94 GLU A O 1
ATOM 763 N N . GLU A 1 95 ? 15.743 -8.270 -8.313 1.00 77.12 95 GLU A N 1
ATOM 764 C CA . GLU A 1 95 ? 15.957 -9.720 -8.299 1.00 77.12 95 GLU A CA 1
ATOM 765 C C . GLU A 1 95 ? 15.216 -10.432 -9.442 1.00 77.12 95 GLU A C 1
ATOM 767 O O . GLU A 1 95 ? 15.823 -11.250 -10.132 1.00 77.12 95 GLU A O 1
ATOM 772 N N . LEU A 1 96 ? 13.957 -10.079 -9.727 1.00 79.00 96 LEU A N 1
ATOM 773 C CA . LEU A 1 96 ? 13.220 -10.633 -10.877 1.00 79.00 96 LEU A CA 1
ATOM 774 C C . LEU A 1 96 ? 13.898 -10.308 -12.202 1.00 79.00 96 LEU A C 1
ATOM 776 O O . LEU A 1 96 ? 14.059 -11.176 -13.054 1.00 79.00 96 LEU A O 1
ATOM 780 N N . VAL A 1 97 ? 14.351 -9.069 -12.353 1.00 82.00 97 VAL A N 1
ATOM 781 C CA . VAL A 1 97 ? 15.033 -8.593 -13.553 1.00 82.00 97 VAL A CA 1
ATOM 782 C C . VAL A 1 97 ? 16.342 -9.355 -13.801 1.00 82.00 97 VAL A C 1
ATOM 784 O O . VAL A 1 97 ? 16.720 -9.535 -14.957 1.00 82.00 97 VAL A O 1
ATOM 787 N N . THR A 1 98 ? 17.005 -9.888 -12.764 1.00 78.62 98 THR A N 1
ATOM 788 C CA . THR A 1 98 ? 18.169 -10.773 -12.964 1.00 78.62 98 THR A CA 1
ATOM 789 C C . THR A 1 98 ? 17.823 -12.131 -13.579 1.00 78.62 98 THR A C 1
ATOM 791 O O . THR A 1 98 ? 18.704 -12.781 -14.142 1.00 78.62 98 THR A O 1
ATOM 794 N N . GLN A 1 99 ? 16.565 -12.566 -13.474 1.00 78.56 99 GLN A N 1
ATOM 795 C CA . GLN A 1 99 ? 16.083 -13.848 -13.991 1.00 78.56 99 GLN A CA 1
ATOM 796 C C . GLN A 1 99 ? 15.493 -13.745 -15.401 1.00 78.56 99 GLN A C 1
ATOM 798 O O . GLN A 1 99 ? 15.327 -14.773 -16.056 1.00 78.56 99 GLN A O 1
ATOM 803 N N . VAL A 1 100 ? 15.181 -12.533 -15.866 1.00 81.50 100 VAL A N 1
ATOM 804 C CA . VAL A 1 100 ? 14.624 -12.302 -17.202 1.00 81.50 100 VAL A CA 1
ATOM 805 C C . VAL A 1 100 ? 15.714 -12.425 -18.269 1.00 81.50 100 VAL A C 1
ATOM 807 O O . VAL A 1 100 ? 16.838 -11.944 -18.099 1.00 81.50 100 VAL A O 1
ATOM 810 N N . ASP A 1 101 ? 15.371 -13.059 -19.392 1.00 76.06 101 ASP A N 1
ATOM 811 C CA . ASP A 1 101 ? 16.265 -13.213 -20.540 1.00 76.06 101 ASP A CA 1
ATOM 812 C C . ASP A 1 101 ? 16.406 -11.875 -21.281 1.00 76.06 101 ASP A C 1
ATOM 814 O O . ASP A 1 101 ? 15.621 -11.515 -22.158 1.00 76.06 101 ASP A O 1
ATOM 818 N N . LEU A 1 102 ? 17.411 -11.096 -20.882 1.00 77.56 102 LEU A N 1
ATOM 819 C CA . LEU A 1 102 ? 17.810 -9.877 -21.575 1.00 77.56 102 LEU A CA 1
ATOM 820 C C . LEU A 1 102 ? 19.002 -10.168 -22.493 1.00 77.56 102 LEU A C 1
ATOM 822 O O . LEU A 1 102 ? 19.951 -10.847 -22.090 1.00 77.56 102 LEU A O 1
ATOM 826 N N . PRO A 1 103 ? 19.029 -9.613 -23.717 1.00 75.44 103 PRO A N 1
ATOM 827 C CA . PRO A 1 103 ? 20.170 -9.796 -24.598 1.00 75.44 103 PRO A CA 1
ATOM 828 C C . PRO A 1 103 ? 21.429 -9.178 -23.972 1.00 75.44 103 PRO A C 1
ATOM 830 O O . PRO A 1 103 ? 21.358 -8.129 -23.332 1.00 75.44 103 PRO A O 1
ATOM 833 N N . GLY A 1 104 ? 22.603 -9.746 -24.252 1.00 73.44 104 GLY A N 1
ATOM 834 C CA . GLY A 1 104 ? 23.904 -9.217 -23.814 1.00 73.44 104 GLY A CA 1
ATOM 835 C C . GLY A 1 104 ? 24.600 -10.086 -22.764 1.00 73.44 104 GLY A C 1
ATOM 836 O O . GLY A 1 104 ? 24.042 -11.051 -22.258 1.00 73.44 104 GLY A O 1
ATOM 837 N N . THR A 1 105 ? 25.859 -9.769 -22.459 1.00 69.56 105 THR A N 1
ATOM 838 C CA . THR A 1 105 ? 26.679 -10.522 -21.493 1.00 69.56 105 THR A CA 1
ATOM 839 C C . THR A 1 105 ? 27.515 -9.573 -20.643 1.00 69.56 105 THR A C 1
ATOM 841 O O . THR A 1 105 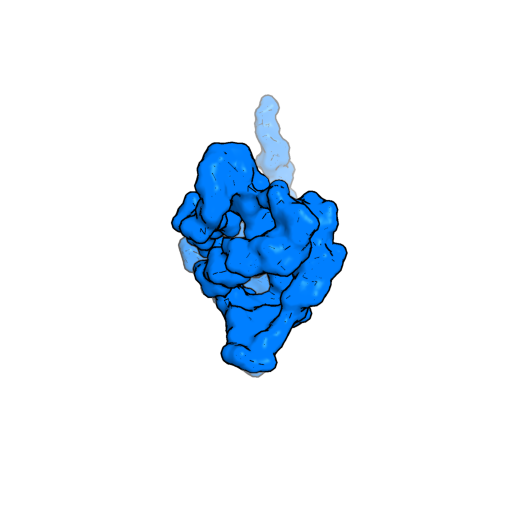? 28.069 -8.611 -21.172 1.00 69.56 105 THR A O 1
ATOM 844 N N . GLY A 1 106 ? 27.667 -9.864 -19.348 1.00 75.38 106 GLY A N 1
ATOM 845 C CA . GLY A 1 106 ? 28.517 -9.077 -18.448 1.00 75.38 106 GLY A CA 1
ATOM 846 C C . GLY A 1 106 ? 27.957 -7.677 -18.179 1.00 75.38 106 GLY A C 1
ATOM 847 O O . GLY A 1 106 ? 26.787 -7.535 -17.843 1.00 75.38 106 GLY A O 1
ATOM 848 N N . THR A 1 107 ? 28.782 -6.641 -18.337 1.00 75.81 107 THR A N 1
ATOM 849 C CA . THR A 1 107 ? 28.434 -5.246 -18.006 1.00 75.81 107 THR A CA 1
ATOM 850 C C . THR A 1 107 ? 27.250 -4.714 -18.821 1.00 75.81 107 THR A C 1
ATOM 852 O O . THR A 1 107 ? 26.386 -4.038 -18.272 1.00 75.81 107 THR A O 1
ATOM 855 N N . THR A 1 108 ? 27.139 -5.106 -20.095 1.00 81.62 108 THR A N 1
ATOM 856 C CA . THR A 1 108 ? 25.998 -4.759 -20.959 1.00 81.62 108 THR A CA 1
ATOM 857 C C . THR A 1 108 ? 24.676 -5.317 -20.428 1.00 81.62 108 THR A C 1
ATOM 859 O O . THR A 1 108 ? 23.637 -4.673 -20.550 1.00 81.62 108 THR A O 1
ATOM 862 N N . LEU A 1 109 ? 24.698 -6.512 -19.827 1.00 84.19 109 LEU A N 1
ATOM 863 C CA . LEU A 1 109 ? 23.508 -7.119 -19.231 1.00 84.19 109 LEU A CA 1
ATOM 864 C C . LEU A 1 109 ? 23.070 -6.334 -17.988 1.00 84.19 109 LEU A C 1
ATOM 866 O O . LEU A 1 109 ? 21.893 -6.026 -17.849 1.00 84.19 109 LEU A O 1
ATOM 870 N N . GLU A 1 110 ? 24.017 -5.945 -17.134 1.00 84.62 110 GLU A N 1
ATOM 871 C CA . GLU A 1 110 ? 23.743 -5.169 -15.918 1.00 84.62 110 GLU A CA 1
ATOM 872 C C . GLU A 1 110 ? 23.126 -3.796 -16.239 1.00 84.62 110 GLU A C 1
ATOM 874 O O . GLU A 1 110 ? 22.120 -3.409 -15.646 1.00 84.62 110 GLU A O 1
ATOM 879 N N . THR A 1 111 ? 23.642 -3.082 -17.246 1.00 87.19 111 THR A N 1
ATOM 880 C CA . THR A 1 111 ? 23.052 -1.795 -17.661 1.00 87.19 111 THR A CA 1
ATOM 881 C C . THR A 1 111 ? 21.653 -1.967 -18.268 1.00 87.19 111 THR A C 1
ATOM 883 O O . THR A 1 111 ? 20.788 -1.109 -18.094 1.00 87.19 111 THR A O 1
ATOM 886 N N . ARG A 1 112 ? 21.387 -3.090 -18.949 1.00 88.12 112 ARG A N 1
ATOM 887 C CA . ARG A 1 112 ? 20.050 -3.424 -19.477 1.00 88.12 112 ARG A CA 1
ATOM 888 C C . ARG A 1 112 ? 19.065 -3.779 -18.372 1.00 88.12 112 ARG A C 1
ATOM 890 O O . ARG A 1 112 ? 17.924 -3.332 -18.426 1.00 88.12 112 ARG A O 1
ATOM 897 N N . GLN A 1 113 ? 19.513 -4.506 -17.353 1.00 89.31 113 GLN A N 1
ATOM 898 C CA . GLN A 1 113 ? 18.733 -4.776 -16.147 1.00 89.31 113 GLN A CA 1
ATOM 899 C C . GLN A 1 113 ? 18.350 -3.470 -15.442 1.00 89.31 113 GLN A C 1
ATOM 901 O O . GLN A 1 113 ? 17.183 -3.260 -15.127 1.00 89.31 113 GLN A O 1
ATOM 906 N N . GLN A 1 114 ? 19.294 -2.539 -15.281 1.00 88.25 114 GLN A N 1
ATOM 907 C CA . GLN A 1 114 ? 19.007 -1.220 -14.707 1.00 88.25 114 GLN A CA 1
ATOM 908 C C . GLN A 1 114 ? 17.968 -0.438 -15.518 1.00 88.25 114 GLN A C 1
ATOM 910 O O . GLN A 1 114 ? 17.053 0.142 -14.939 1.00 88.25 114 GLN A O 1
ATOM 915 N N . ALA A 1 115 ? 18.067 -0.455 -16.849 1.00 91.44 115 ALA A N 1
ATOM 916 C CA . ALA A 1 115 ? 17.084 0.193 -17.711 1.00 91.44 115 ALA A CA 1
ATOM 917 C C . ALA A 1 115 ? 15.692 -0.456 -17.625 1.00 91.44 115 ALA A C 1
ATOM 919 O O . ALA A 1 115 ? 14.687 0.251 -17.651 1.00 91.44 115 ALA A O 1
ATOM 920 N N . LEU A 1 116 ? 15.624 -1.783 -17.471 1.00 90.38 116 LEU A N 1
ATOM 921 C CA . LEU A 1 116 ? 14.367 -2.500 -17.267 1.00 90.38 116 LEU A CA 1
ATOM 922 C C . LEU A 1 116 ? 13.724 -2.156 -15.917 1.00 90.38 116 LEU A C 1
ATOM 924 O O . LEU A 1 116 ? 12.525 -1.888 -15.865 1.00 90.38 116 LEU A O 1
ATOM 928 N N . VAL A 1 117 ? 14.519 -2.108 -14.842 1.00 90.38 117 VAL A N 1
ATOM 929 C CA . VAL A 1 117 ? 14.052 -1.660 -13.520 1.00 90.38 117 VAL A CA 1
ATOM 930 C C . VAL A 1 117 ? 13.514 -0.232 -13.610 1.00 90.38 117 VAL A C 1
ATOM 932 O O . VAL A 1 117 ? 12.416 0.024 -13.126 1.00 90.38 117 VAL A O 1
ATOM 935 N N . ALA A 1 118 ? 14.236 0.681 -14.266 1.00 91.19 118 ALA A N 1
ATOM 936 C CA . ALA A 1 118 ? 13.801 2.066 -14.434 1.00 91.19 118 ALA A CA 1
ATOM 937 C C . ALA A 1 118 ? 12.486 2.173 -15.228 1.00 91.19 118 ALA A C 1
ATOM 939 O O . ALA A 1 118 ? 11.584 2.901 -14.822 1.00 91.19 118 ALA A O 1
ATOM 940 N N . ALA A 1 119 ? 12.330 1.398 -16.307 1.00 91.31 119 ALA A N 1
ATOM 941 C CA . ALA A 1 119 ? 11.084 1.353 -17.073 1.00 91.31 119 ALA A CA 1
ATOM 942 C C . ALA A 1 119 ? 9.907 0.819 -16.239 1.00 91.31 119 ALA A C 1
ATOM 944 O O . ALA A 1 119 ? 8.812 1.374 -16.286 1.00 91.31 119 ALA A O 1
ATOM 945 N N . TYR A 1 120 ? 10.128 -0.223 -15.438 1.00 89.62 120 TYR A N 1
ATOM 946 C CA . TYR A 1 120 ? 9.100 -0.760 -14.552 1.00 89.62 120 TYR A CA 1
ATOM 947 C C . TYR A 1 120 ? 8.694 0.234 -13.452 1.00 89.62 120 TYR A C 1
ATOM 949 O O . TYR A 1 120 ? 7.506 0.407 -13.195 1.00 89.62 120 TYR A O 1
ATOM 957 N N . GLN A 1 121 ? 9.656 0.921 -12.826 1.00 89.44 121 GLN A N 1
ATOM 958 C CA . GLN A 1 121 ? 9.365 1.954 -11.822 1.00 89.44 121 GLN A CA 1
ATOM 959 C C . GLN A 1 121 ? 8.585 3.120 -12.432 1.00 89.44 121 GLN A C 1
ATOM 961 O O . GLN A 1 121 ? 7.564 3.519 -11.879 1.00 89.44 121 GLN A O 1
ATOM 966 N N . TYR A 1 122 ? 8.985 3.579 -13.620 1.00 89.69 122 TYR A N 1
ATOM 967 C CA . TYR A 1 122 ? 8.245 4.602 -14.353 1.00 89.69 122 TYR A CA 1
ATOM 968 C C . TYR A 1 122 ? 6.785 4.188 -14.586 1.00 89.69 122 TYR A C 1
ATOM 970 O O . TYR A 1 122 ? 5.875 4.975 -14.350 1.00 89.69 122 TYR A O 1
ATOM 978 N N . LEU A 1 123 ? 6.536 2.935 -14.980 1.00 90.06 123 LEU A N 1
ATOM 979 C CA . LEU A 1 123 ? 5.180 2.413 -15.173 1.00 90.06 123 LEU A CA 1
ATOM 980 C C . LEU A 1 123 ? 4.401 2.265 -13.845 1.00 90.06 123 LEU A C 1
ATOM 982 O O . LEU A 1 123 ? 3.184 2.427 -13.835 1.00 90.06 123 LEU A O 1
ATOM 986 N N . ARG A 1 124 ? 5.070 2.020 -12.708 1.00 87.19 124 ARG A N 1
ATOM 987 C CA . ARG A 1 124 ? 4.431 2.065 -11.374 1.00 87.19 124 ARG A CA 1
ATOM 988 C C . ARG A 1 124 ? 4.005 3.473 -10.975 1.00 87.19 124 ARG A C 1
ATOM 990 O O . ARG A 1 124 ? 2.933 3.642 -10.402 1.00 87.19 124 ARG A O 1
ATOM 997 N N . GLU A 1 125 ? 4.841 4.467 -11.255 1.00 86.62 125 GLU A N 1
ATOM 998 C CA . GLU A 1 125 ? 4.552 5.878 -10.976 1.00 86.62 125 GLU A CA 1
ATOM 999 C C . GLU A 1 125 ? 3.495 6.440 -11.941 1.00 86.62 125 GLU A C 1
ATOM 1001 O O . GLU A 1 125 ? 2.666 7.271 -11.562 1.00 86.62 125 GLU A O 1
ATOM 1006 N N . HIS A 1 126 ? 3.485 5.932 -13.174 1.00 88.94 126 HIS A N 1
ATOM 1007 C CA . HIS A 1 126 ? 2.578 6.298 -14.252 1.00 88.94 126 HIS A CA 1
ATOM 1008 C C . HIS A 1 126 ? 1.792 5.062 -14.712 1.00 88.94 126 HIS A C 1
ATOM 1010 O O . HIS A 1 126 ? 2.177 4.439 -15.701 1.00 88.94 126 HIS A O 1
ATOM 1016 N N . PRO A 1 127 ? 0.664 4.717 -14.056 1.00 85.94 127 PRO A N 1
ATOM 1017 C CA . PRO A 1 127 ? -0.060 3.462 -14.291 1.00 85.94 127 PRO A CA 1
ATOM 1018 C C . PRO A 1 127 ? -0.625 3.311 -15.709 1.00 85.94 127 PRO A C 1
ATOM 1020 O O . PRO A 1 127 ? -1.132 2.250 -16.059 1.00 85.94 127 PRO A O 1
ATOM 1023 N N . GLU A 1 128 ? -0.551 4.364 -16.521 1.00 89.69 128 GLU A N 1
ATOM 1024 C CA . GLU A 1 128 ? -0.835 4.349 -17.947 1.00 89.69 128 GLU A CA 1
ATOM 1025 C C . GLU A 1 128 ? 0.300 5.097 -18.663 1.00 89.69 128 GLU A C 1
ATOM 1027 O O . GLU A 1 128 ? 0.368 6.326 -18.609 1.00 89.69 128 GLU A O 1
ATOM 1032 N N . ALA A 1 129 ? 1.190 4.367 -19.335 1.00 91.81 129 ALA A N 1
ATOM 1033 C CA . ALA A 1 129 ? 2.338 4.939 -20.038 1.00 91.81 129 ALA A CA 1
ATOM 1034 C C . ALA A 1 129 ? 2.415 4.435 -21.478 1.00 91.81 129 ALA A C 1
ATOM 1036 O O . ALA A 1 129 ? 2.107 3.285 -21.785 1.00 91.81 129 ALA A O 1
ATOM 1037 N N . LYS A 1 130 ? 2.840 5.286 -22.405 1.00 91.62 130 LYS A N 1
ATOM 1038 C CA . LYS A 1 130 ? 3.037 4.922 -23.808 1.00 91.62 130 LYS A CA 1
ATOM 1039 C C . LYS A 1 130 ? 4.486 4.561 -24.066 1.00 91.62 130 LYS A C 1
ATOM 1041 O O . LYS A 1 130 ? 5.385 5.065 -23.406 1.00 91.62 130 LYS A O 1
ATOM 1046 N N . LYS A 1 131 ? 4.737 3.808 -25.145 1.00 90.81 131 LYS A N 1
ATOM 1047 C CA . LYS A 1 131 ? 6.105 3.604 -25.673 1.00 90.81 131 LYS A CA 1
ATOM 1048 C C . LYS A 1 131 ? 6.899 4.921 -25.715 1.00 90.81 131 LYS A C 1
ATOM 1050 O O . LYS A 1 131 ? 8.042 4.959 -25.287 1.00 90.81 131 LYS A O 1
ATOM 1055 N N . SER A 1 132 ? 6.291 5.994 -26.224 1.00 90.19 132 SER A N 1
ATOM 1056 C CA . SER A 1 132 ? 6.927 7.315 -26.338 1.00 90.19 132 SER A CA 1
ATOM 1057 C C . SER A 1 132 ? 7.346 7.926 -25.003 1.00 90.19 132 SER A C 1
ATOM 1059 O O . SER A 1 132 ? 8.339 8.648 -24.978 1.00 90.19 132 SER A O 1
ATOM 1061 N N . ASP A 1 133 ? 6.617 7.626 -23.933 1.00 92.19 133 ASP A N 1
ATOM 1062 C CA . ASP A 1 133 ? 6.894 8.137 -22.594 1.00 92.19 133 ASP A CA 1
ATOM 1063 C C . ASP A 1 133 ? 8.173 7.474 -22.057 1.0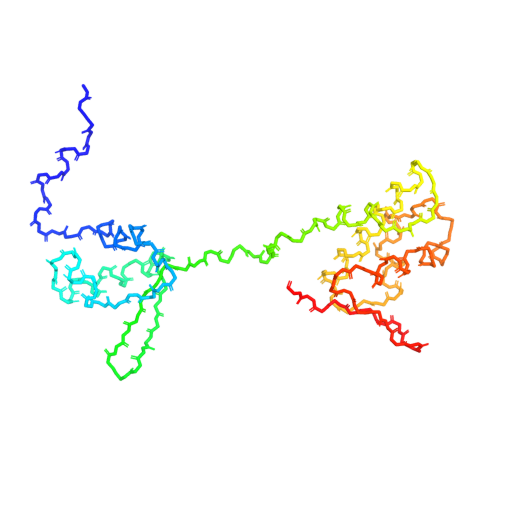0 92.19 133 ASP A C 1
ATOM 1065 O O . ASP A 1 133 ? 9.134 8.163 -21.732 1.00 92.19 133 ASP A O 1
ATOM 1069 N N . PHE A 1 134 ? 8.309 6.145 -22.180 1.00 92.06 134 PHE A N 1
ATOM 1070 C CA . PHE A 1 134 ? 9.566 5.450 -21.851 1.00 92.06 134 PHE A CA 1
ATOM 1071 C C . PHE A 1 134 ? 10.771 5.963 -22.655 1.00 92.06 134 PHE A C 1
ATOM 1073 O O . PHE A 1 134 ? 11.876 6.083 -22.129 1.00 92.06 134 PHE A O 1
ATOM 1080 N N . LEU A 1 135 ? 10.581 6.285 -23.938 1.00 92.19 135 LEU A N 1
ATOM 1081 C CA . LEU A 1 135 ? 11.664 6.809 -24.779 1.00 92.19 135 LEU A CA 1
ATOM 1082 C C . LEU A 1 135 ? 12.074 8.244 -24.423 1.00 92.19 135 LEU A C 1
ATOM 1084 O O . LEU A 1 135 ? 13.173 8.665 -24.784 1.00 92.19 135 LEU A O 1
ATOM 1088 N N . THR A 1 136 ? 11.187 8.992 -23.773 1.00 91.50 136 THR A N 1
ATOM 1089 C CA . THR A 1 136 ? 11.396 10.402 -23.429 1.00 91.50 136 THR A CA 1
ATOM 1090 C C . THR A 1 136 ? 11.912 10.547 -22.005 1.00 91.50 136 THR A C 1
ATOM 1092 O O . THR A 1 136 ? 12.825 11.334 -21.781 1.00 91.50 136 THR A O 1
ATOM 1095 N N . ASP A 1 137 ? 11.366 9.768 -21.074 1.00 92.12 137 ASP A N 1
ATOM 1096 C C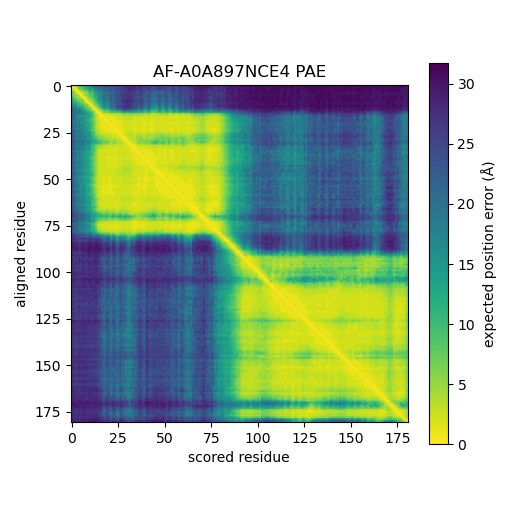A . ASP A 1 137 ? 11.645 9.894 -19.646 1.00 92.12 137 ASP A CA 1
ATOM 1097 C C . ASP A 1 137 ? 12.655 8.853 -19.140 1.00 92.12 137 ASP A C 1
ATOM 1099 O O . ASP A 1 137 ? 13.441 9.158 -18.257 1.00 92.12 137 ASP A O 1
ATOM 1103 N N . VAL A 1 138 ? 12.713 7.645 -19.720 1.00 93.69 138 VAL A N 1
ATOM 1104 C CA . VAL A 1 138 ? 13.586 6.566 -19.207 1.00 93.69 138 VAL A CA 1
ATOM 1105 C C . VAL A 1 138 ? 14.852 6.390 -20.047 1.00 93.69 138 VAL A C 1
ATOM 1107 O O . VAL A 1 138 ? 15.955 6.295 -19.510 1.00 93.69 138 VAL A O 1
ATOM 1110 N N . TYR A 1 139 ? 14.727 6.361 -21.377 1.00 91.06 139 TYR A N 1
ATOM 1111 C CA . TYR A 1 139 ? 15.861 6.121 -22.281 1.00 91.06 139 TYR A CA 1
ATOM 1112 C C . TYR A 1 139 ? 17.023 7.128 -22.139 1.00 91.06 139 TYR A C 1
ATOM 1114 O O . TYR A 1 139 ? 18.171 6.679 -22.163 1.00 91.06 139 TYR A O 1
ATOM 1122 N N . PRO A 1 140 ? 16.805 8.453 -21.982 1.00 92.31 140 PRO A N 1
ATOM 1123 C CA . PRO A 1 140 ? 17.915 9.404 -21.863 1.00 92.31 140 PRO A CA 1
ATOM 1124 C C . PRO A 1 140 ? 18.765 9.201 -20.605 1.00 92.31 140 PRO A C 1
ATOM 1126 O O . PRO A 1 140 ? 19.966 9.472 -20.633 1.00 92.31 140 PRO A O 1
ATOM 1129 N N . GLU A 1 141 ? 18.153 8.718 -19.523 1.00 89.69 141 GLU A N 1
ATOM 1130 C CA . GLU A 1 141 ? 18.831 8.433 -18.255 1.00 89.69 141 GLU A CA 1
ATOM 1131 C C . GLU A 1 141 ? 19.427 7.018 -18.237 1.00 89.69 141 GLU A C 1
ATOM 1133 O O . GLU A 1 141 ? 20.505 6.799 -17.681 1.00 89.69 141 GLU A O 1
ATOM 1138 N N . HIS A 1 142 ? 18.776 6.066 -18.916 1.00 91.06 142 HIS A N 1
ATOM 1139 C CA . HIS A 1 142 ? 19.156 4.652 -18.938 1.00 91.06 142 HIS A CA 1
ATOM 1140 C C . HIS A 1 142 ? 19.267 4.067 -20.362 1.00 91.06 142 HIS A C 1
ATOM 1142 O O . HIS A 1 142 ? 18.563 3.111 -20.698 1.00 91.06 142 HIS A O 1
ATOM 1148 N N . PRO A 1 143 ? 20.192 4.553 -21.213 1.00 86.81 143 PRO A N 1
ATOM 1149 C CA . PRO A 1 143 ? 20.285 4.134 -22.617 1.00 86.81 143 PRO A CA 1
ATOM 1150 C C . PRO A 1 143 ? 20.808 2.702 -22.826 1.00 86.81 143 PRO A C 1
ATOM 1152 O O . PRO A 1 143 ? 20.698 2.170 -23.926 1.00 86.81 143 PRO A O 1
ATOM 1155 N N . ALA A 1 144 ? 21.383 2.061 -21.801 1.00 87.31 144 ALA A N 1
ATOM 1156 C CA . ALA A 1 144 ? 21.820 0.655 -21.815 1.00 87.31 144 ALA A CA 1
ATOM 1157 C C . ALA A 1 144 ? 22.679 0.225 -23.024 1.00 87.31 144 ALA A C 1
ATOM 1159 O O . ALA A 1 144 ? 22.510 -0.868 -23.573 1.00 87.31 144 ALA A O 1
ATOM 1160 N N . GLU A 1 145 ? 23.604 1.102 -23.426 1.00 84.38 145 GLU A N 1
ATOM 1161 C CA . GLU A 1 145 ? 24.506 0.932 -24.579 1.00 84.38 145 GLU A CA 1
ATOM 1162 C C . GLU A 1 145 ? 23.800 0.821 -25.942 1.00 84.38 145 GLU A C 1
ATOM 1164 O O . GLU A 1 145 ? 24.417 0.447 -26.940 1.00 84.38 145 GLU A O 1
ATOM 1169 N N . PHE A 1 146 ? 22.515 1.164 -26.022 1.00 84.62 146 PHE A N 1
ATOM 1170 C CA . PHE A 1 146 ? 21.818 1.280 -27.294 1.00 84.62 146 PHE A CA 1
ATOM 1171 C C . PHE A 1 146 ? 22.042 2.663 -27.899 1.00 84.62 146 PHE A C 1
ATOM 1173 O O . PHE A 1 146 ? 21.875 3.689 -27.248 1.00 84.62 146 PHE A O 1
ATOM 1180 N N . GLU A 1 147 ? 22.374 2.684 -29.187 1.00 83.25 147 GLU A N 1
ATOM 1181 C CA . GLU A 1 147 ? 22.520 3.924 -29.958 1.00 83.25 147 GLU A CA 1
ATOM 1182 C C . GLU A 1 147 ? 21.162 4.524 -30.355 1.00 83.25 147 GLU A C 1
ATOM 1184 O O . GLU A 1 147 ? 21.069 5.696 -30.720 1.00 83.25 147 GLU A O 1
ATOM 1189 N N . THR A 1 148 ? 20.100 3.712 -30.313 1.00 88.69 148 THR A N 1
ATOM 1190 C CA . THR A 1 148 ? 18.756 4.110 -30.733 1.00 88.69 148 THR A CA 1
ATOM 1191 C C . THR A 1 148 ? 17.712 3.754 -29.684 1.00 88.69 148 THR A C 1
ATOM 1193 O O . THR A 1 148 ? 17.668 2.632 -29.177 1.00 88.69 148 THR A O 1
ATOM 1196 N N . ALA A 1 149 ? 16.804 4.700 -29.445 1.00 88.44 149 ALA A N 1
ATOM 1197 C CA . ALA A 1 149 ? 15.626 4.533 -28.599 1.00 88.44 149 ALA A CA 1
ATOM 1198 C C . ALA A 1 149 ? 14.758 3.336 -29.040 1.00 88.44 149 ALA A C 1
ATOM 1200 O O . ALA A 1 149 ? 14.256 2.572 -28.220 1.00 88.44 149 ALA A O 1
ATOM 1201 N N . GLU A 1 150 ? 14.614 3.120 -30.352 1.00 87.81 150 GLU A N 1
ATOM 1202 C CA . GLU A 1 150 ? 13.864 1.973 -30.870 1.00 87.81 150 GLU A CA 1
ATOM 1203 C C . GLU A 1 150 ? 14.559 0.635 -30.609 1.00 87.81 150 GLU A C 1
ATOM 1205 O O . GLU A 1 150 ? 13.891 -0.326 -30.227 1.00 87.81 150 GLU A O 1
ATOM 1210 N N . GLY A 1 151 ? 15.883 0.557 -30.782 1.00 86.50 151 GLY A N 1
ATOM 1211 C CA . GLY A 1 151 ? 16.653 -0.647 -30.467 1.00 86.50 151 GLY A CA 1
ATOM 1212 C C . GLY A 1 151 ? 16.591 -0.996 -28.981 1.00 86.50 151 GLY A C 1
ATOM 1213 O O . GLY A 1 151 ? 16.397 -2.160 -28.638 1.00 86.50 151 GLY A O 1
ATOM 1214 N N . TRP A 1 152 ? 16.668 0.023 -28.122 1.00 92.25 152 TRP A N 1
ATOM 1215 C CA . TRP A 1 152 ? 16.502 -0.104 -26.676 1.00 92.25 152 TRP A CA 1
ATOM 1216 C C . TRP A 1 152 ? 15.132 -0.679 -26.307 1.00 92.25 152 TRP A C 1
ATOM 1218 O O . TRP A 1 152 ? 15.042 -1.702 -25.632 1.00 92.25 152 TRP A O 1
ATOM 1228 N N . TRP A 1 153 ? 14.056 -0.084 -26.827 1.00 91.38 153 TRP A N 1
ATOM 1229 C CA . TRP A 1 153 ? 12.698 -0.525 -26.518 1.00 91.38 153 TRP A CA 1
ATOM 1230 C C . TRP A 1 153 ? 12.409 -1.944 -27.012 1.00 91.38 153 TRP A C 1
ATOM 1232 O O . TRP A 1 153 ? 11.813 -2.734 -26.291 1.00 91.38 153 TRP A O 1
ATOM 1242 N N . ASN A 1 154 ? 12.862 -2.306 -28.216 1.00 88.44 154 ASN A N 1
ATOM 1243 C CA . ASN A 1 154 ? 12.665 -3.658 -28.746 1.00 88.44 154 ASN A CA 1
ATOM 1244 C C . ASN A 1 154 ? 13.365 -4.735 -27.904 1.00 88.44 154 ASN A C 1
ATOM 1246 O O . ASN A 1 154 ? 12.906 -5.875 -27.882 1.00 88.44 154 ASN A O 1
ATOM 1250 N N . ALA A 1 155 ? 14.455 -4.380 -27.221 1.00 86.69 155 ALA A N 1
ATOM 1251 C CA . ALA A 1 155 ? 15.153 -5.284 -26.318 1.00 86.69 155 ALA A CA 1
ATOM 1252 C C . ALA A 1 155 ? 14.475 -5.396 -24.944 1.00 86.69 155 ALA A C 1
ATOM 1254 O O . ALA A 1 155 ? 14.492 -6.475 -24.360 1.00 86.69 155 ALA A O 1
ATOM 1255 N N . LEU A 1 156 ? 13.883 -4.311 -24.432 1.00 89.06 156 LEU A N 1
ATOM 1256 C CA . LEU A 1 156 ? 13.294 -4.280 -23.089 1.00 89.06 156 LEU A CA 1
ATOM 1257 C C . LEU A 1 156 ? 11.806 -4.627 -23.042 1.00 89.06 156 LEU A C 1
ATOM 1259 O O . LEU A 1 156 ? 11.367 -5.218 -22.064 1.00 89.06 156 LEU A O 1
ATOM 1263 N N . GLN A 1 157 ? 11.025 -4.303 -24.076 1.00 88.75 157 GLN A N 1
ATOM 1264 C CA . GLN A 1 157 ? 9.580 -4.546 -24.078 1.00 88.75 157 GLN A CA 1
ATOM 1265 C C . GLN A 1 157 ? 9.174 -6.011 -23.807 1.00 88.75 157 GLN A C 1
ATOM 1267 O O . GLN A 1 157 ? 8.199 -6.185 -23.079 1.00 88.75 157 GLN A O 1
ATOM 1272 N N . PRO A 1 158 ? 9.850 -7.069 -24.329 1.00 88.94 158 PRO A N 1
ATOM 1273 C CA . PRO A 1 158 ? 9.433 -8.433 -24.003 1.00 88.94 158 PRO A CA 1
ATOM 1274 C C . PRO A 1 158 ? 9.660 -8.725 -22.518 1.00 88.94 158 PRO A C 1
ATOM 1276 O O . PRO A 1 158 ? 8.764 -9.224 -21.851 1.00 88.94 158 PRO A O 1
ATOM 1279 N N . ALA A 1 159 ? 10.812 -8.307 -21.996 1.00 88.88 159 ALA A N 1
ATOM 1280 C CA . ALA A 1 159 ? 11.190 -8.477 -20.604 1.00 88.88 159 ALA A CA 1
ATOM 1281 C C . ALA A 1 159 ? 10.273 -7.697 -19.645 1.00 88.88 159 ALA A C 1
ATOM 1283 O O . ALA A 1 159 ? 9.925 -8.187 -18.576 1.00 88.88 159 ALA A O 1
ATOM 1284 N N . LEU A 1 160 ? 9.839 -6.495 -20.038 1.00 89.38 160 LEU A N 1
ATOM 1285 C CA . LEU A 1 160 ? 8.904 -5.669 -19.272 1.00 89.38 160 LEU A CA 1
ATOM 1286 C C . LEU A 1 160 ? 7.517 -6.316 -19.177 1.00 89.38 160 LEU A C 1
ATOM 1288 O O . LEU A 1 160 ? 6.893 -6.241 -18.126 1.00 89.38 160 LEU A O 1
ATOM 1292 N N . ALA A 1 161 ? 7.052 -6.979 -20.240 1.00 89.00 161 ALA A N 1
ATOM 1293 C CA . ALA A 1 161 ? 5.770 -7.686 -20.248 1.00 89.00 161 ALA A CA 1
ATOM 1294 C C . ALA A 1 161 ? 5.745 -8.927 -19.339 1.00 89.00 161 ALA A C 1
ATOM 1296 O O . ALA A 1 161 ? 4.668 -9.385 -18.969 1.00 89.00 161 ALA A O 1
ATOM 1297 N N . GLU A 1 162 ? 6.908 -9.479 -18.985 1.00 87.25 162 GLU A N 1
ATOM 1298 C CA . GLU A 1 162 ? 7.021 -10.621 -18.068 1.00 87.25 162 GLU A CA 1
ATOM 1299 C C . GLU A 1 162 ? 7.021 -10.202 -16.589 1.00 87.25 162 GLU A C 1
ATOM 1301 O O . GLU A 1 162 ? 6.906 -11.053 -15.704 1.00 87.25 162 GLU A O 1
ATOM 1306 N N . LEU A 1 163 ? 7.142 -8.901 -16.302 1.00 86.50 163 LEU A N 1
ATOM 1307 C CA . LEU A 1 163 ? 7.174 -8.393 -14.935 1.00 86.50 163 LEU A CA 1
ATOM 1308 C C . LEU A 1 163 ? 5.775 -8.373 -14.294 1.00 86.50 163 LEU A C 1
ATOM 1310 O O . LEU A 1 163 ? 4.767 -8.123 -14.960 1.00 86.50 163 LEU A O 1
ATOM 1314 N N . PRO A 1 164 ? 5.689 -8.622 -12.975 1.00 84.56 164 PRO A N 1
ATOM 1315 C CA . PRO A 1 164 ? 4.416 -8.703 -12.270 1.00 84.56 164 PRO A CA 1
ATOM 1316 C C . PRO A 1 164 ? 3.662 -7.371 -12.311 1.00 84.56 164 PRO A C 1
ATOM 1318 O O . PRO A 1 164 ? 4.248 -6.310 -12.144 1.00 84.56 164 PRO A O 1
ATOM 1321 N N . GLY A 1 165 ? 2.344 -7.424 -12.503 1.00 83.25 165 GLY A N 1
ATOM 1322 C CA . GLY A 1 165 ? 1.497 -6.226 -12.513 1.00 83.25 165 GLY A CA 1
ATOM 1323 C C . GLY A 1 165 ? 1.585 -5.385 -13.790 1.00 83.25 165 GLY A C 1
ATOM 1324 O O . GLY A 1 165 ? 0.870 -4.391 -13.888 1.00 83.25 165 GLY A O 1
ATOM 1325 N N . VAL A 1 166 ? 2.402 -5.780 -14.772 1.00 89.19 166 VAL A N 1
ATOM 1326 C CA . VAL A 1 166 ? 2.454 -5.140 -16.090 1.00 89.19 166 VAL A CA 1
ATOM 1327 C C . VAL A 1 166 ? 1.428 -5.774 -17.024 1.00 89.19 166 VAL A C 1
ATOM 1329 O O . VAL A 1 166 ? 1.418 -6.987 -17.218 1.00 89.19 166 VAL A O 1
ATOM 1332 N N . ASP A 1 167 ? 0.595 -4.941 -17.636 1.00 89.06 167 ASP A N 1
ATOM 1333 C CA . ASP A 1 167 ? -0.342 -5.325 -18.687 1.00 89.06 167 ASP A CA 1
ATOM 1334 C C . ASP A 1 167 ? 0.096 -4.669 -20.012 1.00 89.06 167 ASP A C 1
ATOM 1336 O O . ASP A 1 167 ? 0.013 -3.441 -20.167 1.00 89.06 167 ASP A O 1
ATOM 1340 N N . PRO A 1 168 ? 0.667 -5.453 -20.949 1.00 86.62 168 PRO A N 1
ATOM 1341 C CA . PRO A 1 168 ? 1.123 -4.936 -22.230 1.00 86.62 168 PRO A CA 1
ATOM 1342 C C . PRO A 1 168 ? -0.068 -4.600 -23.144 1.00 86.62 168 PRO A C 1
ATOM 1344 O O . PRO A 1 168 ? -1.115 -5.241 -23.069 1.00 86.62 168 PRO A O 1
ATOM 1347 N N . PRO A 1 169 ? 0.088 -3.645 -24.078 1.00 86.12 169 PRO A N 1
ATOM 1348 C CA . PRO A 1 169 ? -0.975 -3.288 -25.009 1.00 86.12 169 PRO A CA 1
ATOM 1349 C C . PRO A 1 169 ? -1.412 -4.475 -25.880 1.00 86.12 169 PRO A C 1
ATOM 1351 O O . PRO A 1 169 ? -0.576 -5.220 -26.396 1.00 86.12 169 PRO A O 1
ATOM 1354 N N . GLU A 1 170 ? -2.717 -4.575 -26.159 1.00 79.62 170 GLU A N 1
ATOM 1355 C CA . GLU A 1 170 ? -3.232 -5.435 -27.235 1.00 79.62 170 GLU A CA 1
ATOM 1356 C C . GLU A 1 170 ? -2.561 -5.076 -28.577 1.00 79.62 170 GLU A C 1
ATOM 1358 O O . GLU A 1 170 ? -2.109 -3.953 -28.761 1.00 79.62 170 GLU A O 1
ATOM 1363 N N . GLU A 1 171 ? -2.529 -5.987 -29.555 1.00 57.47 171 GLU A N 1
ATOM 1364 C CA . GLU A 1 171 ? -1.691 -5.959 -30.779 1.00 57.47 171 GLU A CA 1
ATOM 1365 C C . GLU A 1 171 ? -1.768 -4.692 -31.682 1.00 57.47 171 GLU A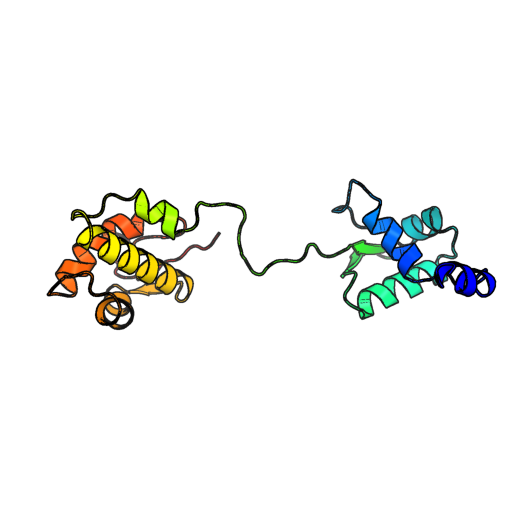 C 1
ATOM 1367 O O . GLU A 1 171 ? -1.036 -4.556 -32.663 1.00 57.47 171 GLU A O 1
ATOM 1372 N N . ARG A 1 172 ? -2.644 -3.727 -31.372 1.00 61.75 172 ARG A N 1
ATOM 1373 C CA . ARG A 1 172 ? -2.740 -2.402 -32.024 1.00 61.75 172 ARG A CA 1
ATOM 1374 C C . ARG A 1 172 ? -2.699 -1.209 -31.058 1.00 61.75 172 ARG A C 1
ATOM 1376 O O . ARG A 1 172 ? -2.829 -0.063 -31.494 1.00 61.75 172 ARG A O 1
ATOM 1383 N N . GLY A 1 173 ? -2.560 -1.466 -29.765 1.00 67.25 173 GLY A N 1
ATOM 1384 C CA . GLY A 1 173 ? -2.411 -0.489 -28.700 1.00 67.25 173 GLY A CA 1
ATOM 1385 C C . GLY A 1 173 ? -0.959 -0.050 -28.524 1.00 67.25 173 GLY A C 1
ATOM 1386 O O . GLY A 1 173 ? -0.024 -0.660 -29.033 1.00 67.25 173 GLY A O 1
ATOM 1387 N N . HIS A 1 174 ? -0.775 1.053 -27.809 1.00 80.69 174 HIS A N 1
ATOM 1388 C CA . HIS A 1 174 ? 0.545 1.595 -27.472 1.00 80.69 174 HIS A CA 1
ATOM 1389 C C . HIS A 1 174 ? 0.635 2.026 -26.006 1.00 80.69 174 HIS A C 1
ATOM 1391 O O . HIS A 1 174 ? 1.601 2.692 -25.643 1.00 80.69 174 HIS A O 1
ATOM 1397 N N . ILE A 1 175 ? -0.380 1.686 -25.206 1.00 88.50 175 ILE A N 1
ATOM 1398 C CA . ILE A 1 175 ? -0.506 2.043 -23.796 1.00 88.50 175 ILE A CA 1
ATOM 1399 C C . ILE A 1 175 ? -0.211 0.788 -22.981 1.00 88.50 175 ILE A C 1
ATOM 1401 O O . ILE A 1 175 ? -0.811 -0.255 -23.213 1.00 88.50 175 ILE A O 1
ATOM 1405 N N . TRP A 1 176 ? 0.745 0.916 -22.079 1.00 91.88 176 TRP A N 1
ATOM 1406 C CA . TRP A 1 176 ? 1.099 -0.054 -21.063 1.00 91.88 176 TRP A CA 1
ATOM 1407 C C . TRP A 1 176 ? 0.380 0.330 -19.788 1.00 91.88 176 TRP A C 1
ATOM 1409 O O . TRP A 1 176 ? 0.385 1.507 -19.414 1.00 91.88 176 TRP A O 1
ATOM 1419 N N . HIS A 1 177 ? -0.223 -0.656 -19.140 1.00 88.00 177 HIS A N 1
ATOM 1420 C CA . HIS A 1 177 ? -0.928 -0.452 -17.891 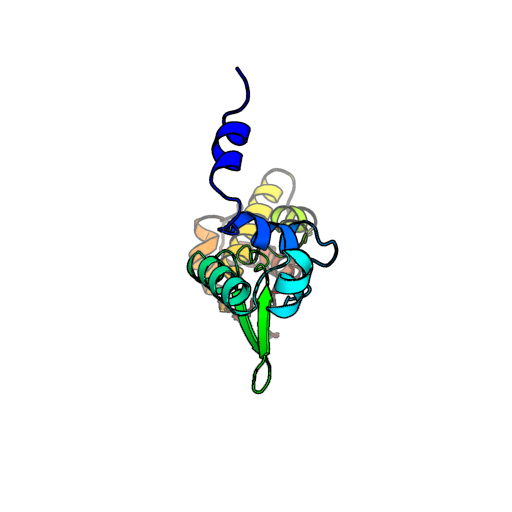1.00 88.00 177 HIS A CA 1
ATOM 1421 C C . HIS A 1 177 ? -0.181 -1.116 -16.740 1.00 88.00 177 HIS A C 1
ATOM 1423 O O . HIS A 1 177 ? 0.359 -2.214 -16.880 1.00 88.00 177 HIS A O 1
ATOM 1429 N N . PHE A 1 178 ? -0.166 -0.449 -15.589 1.00 87.31 178 PHE A N 1
ATOM 1430 C CA . PHE A 1 178 ? 0.208 -1.070 -14.328 1.00 87.31 178 PHE A CA 1
ATOM 1431 C C . PHE A 1 178 ? -1.057 -1.403 -13.547 1.00 87.31 178 PHE A C 1
ATOM 1433 O O . PHE A 1 178 ? -1.781 -0.511 -13.107 1.00 87.31 178 PHE A O 1
ATOM 1440 N N . LEU A 1 179 ? -1.330 -2.693 -13.373 1.00 84.12 179 LEU A N 1
ATOM 1441 C CA . LEU A 1 179 ? -2.530 -3.183 -12.696 1.00 84.12 179 LEU A CA 1
ATOM 1442 C C . LEU A 1 179 ? -2.347 -3.374 -11.184 1.00 84.12 179 LEU A C 1
ATOM 1444 O O . LEU A 1 179 ? -3.234 -3.967 -10.586 1.00 84.12 179 LEU A O 1
ATOM 1448 N N . GLY A 1 180 ? -1.235 -2.878 -10.613 1.00 63.97 180 GLY A N 1
ATOM 1449 C CA . GLY A 1 180 ? -0.907 -2.763 -9.180 1.00 63.97 180 GLY A CA 1
ATOM 1450 C C . GLY A 1 180 ? -1.645 -3.697 -8.215 1.00 63.97 180 GLY A C 1
ATOM 1451 O O . GLY A 1 180 ? -2.834 -3.515 -7.959 1.00 63.97 180 GLY A O 1
ATOM 1452 N N . GLY A 1 181 ? -0.915 -4.663 -7.654 1.00 46.66 181 GLY A N 1
ATOM 1453 C CA . GLY A 1 181 ? -1.394 -5.562 -6.601 1.00 46.66 181 GLY A CA 1
ATOM 1454 C C . GLY A 1 181 ? -0.806 -5.221 -5.248 1.00 46.66 181 GLY A C 1
ATOM 1455 O O . GLY A 1 181 ? 0.409 -4.929 -5.235 1.00 46.66 181 GLY A O 1
#

Sequence (181 aa):
MAPERERLEATDRGRIPLSDVLEVFEQREDRARPLTADDIMEAVDCSRRTAHNKLNELVEQGVLRTRKVGSRSRVWWVPIEEQPDDGPEGPRIEELVTQVDLPGTGTTLETRQQALVAAYQYLREHPEAKKSDFLTDVYPEHPAEFETAEGWWNALQPALAELPGVDPPEERGHIWHFLGG

Radius of gyration: 27.34 Å; Cα contacts (8 Å, |Δi|>4): 194; chains: 1; bounding box: 56×24×77 Å